Protein AF-0000000078944778 (afdb_homodimer)

Radius of gyration: 21.36 Å; Cα contacts (8 Å, |Δi|>4): 613; chains: 2; bounding box: 47×68×41 Å

Foldseek 3Di:
DPPPPPLPPDQDACVQKDKAFDDPVQLVVAQVQQVVPDVDGDDSVVVVVQCVPPRQLWIFIDHPRHTFWIWGWDADPVQEIETEDIGGHPSNPPNCRRVVSVLSNLVSSVVVPHQKYKYKDFPPPVVVVVSCVVQPKDFDDKAFQPDVVGTIITMIMDGNVPGDRD/DPPPPPLPPDQDACVQKDKAFDDPVQLVVAQVQQVVPDVDGDDSVVVVVQCVPPRQLWIFIDHPNHTFWIWGWDADPVQEIETEDIGGHPSNPPNCRRVVSVLSNLVSSVVVPHQKYKYKDFPPPVVVVVSCVVQPKDFDDKAFQPDVVGTIITMIMDGNVPGPRD

Solvent-accessible surface area (backbone atoms only — not comparable to full-atom values): 18563 Å² total; per-residue (Å²): 132,80,78,67,78,65,75,72,88,64,83,58,61,58,87,63,45,45,76,42,63,56,52,81,87,47,48,65,53,49,49,54,40,43,54,75,72,31,95,80,52,82,57,49,43,59,55,54,51,42,47,72,75,25,41,84,32,22,33,28,34,30,43,93,91,34,71,47,29,39,32,38,31,45,69,43,86,86,29,39,15,35,52,76,47,71,51,55,29,77,93,56,58,93,36,56,58,65,58,52,46,50,46,53,41,52,52,47,35,41,74,71,57,24,56,28,38,35,36,73,43,54,69,82,43,56,70,59,51,51,53,42,41,74,70,56,32,39,81,73,47,76,40,79,50,27,38,82,90,52,46,40,20,32,35,31,39,27,54,42,88,74,57,84,67,128,133,80,79,65,79,63,72,73,89,64,83,58,61,58,88,63,45,46,77,43,63,57,53,81,85,46,47,66,52,50,48,52,39,40,55,73,73,32,95,81,53,80,58,49,43,60,55,55,50,41,47,72,73,24,39,84,32,21,34,27,33,29,45,94,91,35,71,46,29,38,32,38,31,47,72,43,86,87,29,40,17,34,52,77,47,71,51,53,30,78,93,55,57,94,37,55,56,63,57,52,47,49,43,54,40,51,52,46,34,42,76,70,56,23,57,29,38,34,36,73,43,54,69,81,42,54,70,58,52,51,52,41,42,74,70,56,32,39,82,73,45,75,40,79,50,27,39,81,88,52,47,38,21,32,33,32,38,26,55,41,88,74,58,83,69,124

InterPro domains:
  IPR000182 GNAT domain [PF00583] (29-137)
  IPR000182 GNAT domain [PS51186] (17-161)
  IPR006464 N-acetyltransferase RimI/Ard1 [TIGR01575] (26-156)
  IPR016181 Acyl-CoA N-acyltransferase [SSF55729] (17-158)
  IPR045047 N-acetyltransferase Ard1-like [PTHR23091] (17-156)

pLDDT: mean 93.66, std 13.83, range [28.2, 98.94]

Nearest PDB structures (foldseek):
  4pv6-assembly8_N  TM=9.618E-01  e=5.840E-16  Thermoplasma volcanium GSS1
  7mx2-assembly1_A  TM=9.506E-01  e=1.327E-15  Homo sapiens
  7rb3-assembly1_A  TM=9.565E-01  e=9.397E-15  Homo sapiens
  8iym-assembly3_C  TM=8.099E-01  e=1.014E-08  Helicobacter pylori 26695
  8iym-assembly1_A  TM=8.016E-01  e=8.939E-09  Helicobacter pylori 26695

Organism: Thermococcus gammatolerans (strain DSM 15229 / JCM 11827 / EJ3) (NCBI:txid593117)

Sequence (332 aa):
MSVSVKQLSGKIPLALVTIRPARLFDISEIMRIERESFREAYPRGLFLVFLENNPETFLVAEYNGKVIGYVMAYLRPDLEGHIMSIAVDERYRGNGIGSALLTEAINRLIARGARYIGLEVRVSNEKAIKLYERFGFRKVKRIIGYYSDGEDAYYMLLPAEEWRGSMSVSVKQLSGKIPLALVTIRPARLFDISEIMRIERESFREAYPRGLFLVFLENNPETFLVAEYNGKVIGYVMAYLRPDLEGHIMSIAVDERYRGNGIGSALLTEAINRLIARGARYIGLEVRVSNEKAIKLYERFGFRKVKRIIGYYSDGEDAYYMLLPAEEWRGS

Secondary structure (DSSP, 8-state):
---------SPPPGGGPEEEE--GGGHHHHHHHHHHH-SSPPPHHHHHHHHHH-TTSEEEEEETTEEEEEEEEEE-TTSEEEEEEEEE-GGGTTSSHHHHHHHHHHHHHHHTT-SEEEEEEETT-HHHHHHHHHTT-EEEEEETT-STTS--EEEEEEEGGG----/---------SPPPGGGPEEEE--GGGHHHHHHHHHHH-SSPPPHHHHHHHHHH-TTSEEEEEETTEEEEEEEEEE-TTSEEEEEEEEE-GGGTTSSHHHHHHHHHHHHHHHTT-SEEEEEEETT-HHHHHHHHHTT-EEEEEETT-STTS--EEEEEEEGGG----

Structure (mmCIF, N/CA/C/O backbone):
data_AF-0000000078944778-model_v1
#
loop_
_entity.id
_entity.type
_entity.pdbx_description
1 polymer 'Ribosomal-protein-alanine acetyltransferase (RimI)'
#
loop_
_atom_site.group_PDB
_atom_site.id
_atom_site.type_symbol
_atom_site.label_atom_id
_atom_site.label_alt_id
_atom_site.label_comp_id
_atom_site.label_asym_id
_atom_site.label_entity_id
_atom_site.label_seq_id
_atom_site.pdbx_PDB_ins_code
_atom_site.Cartn_x
_atom_site.Cartn_y
_atom_site.Cartn_z
_atom_site.occupancy
_atom_site.B_iso_or_equiv
_atom_site.auth_seq_id
_atom_site.auth_comp_id
_atom_site.auth_asym_id
_atom_site.auth_atom_id
_atom_site.pdbx_PDB_model_num
ATOM 1 N N . MET A 1 1 ? 28.625 29.938 -8.781 1 28.22 1 MET A N 1
ATOM 2 C CA . MET A 1 1 ? 27.641 30.719 -8.039 1 28.22 1 MET A CA 1
ATOM 3 C C . MET A 1 1 ? 26.703 29.812 -7.258 1 28.22 1 MET A C 1
ATOM 5 O O . MET A 1 1 ? 26.031 28.953 -7.84 1 28.22 1 MET A O 1
ATOM 9 N N . SER A 1 2 ? 27.109 29.422 -6.035 1 31.23 2 SER A N 1
ATOM 10 C CA . SER A 1 2 ? 26.438 28.531 -5.086 1 31.23 2 SER A CA 1
ATOM 11 C C . SER A 1 2 ? 25.047 29.062 -4.734 1 31.23 2 SER A C 1
ATOM 13 O O . SER A 1 2 ? 24.906 30.188 -4.27 1 31.23 2 SER A O 1
ATOM 15 N N . VAL A 1 3 ? 24.094 28.828 -5.609 1 33.78 3 VAL A N 1
ATOM 16 C CA . VAL A 1 3 ? 22.75 29.312 -5.266 1 33.78 3 VAL A CA 1
ATOM 17 C C . VAL A 1 3 ? 22.438 28.969 -3.812 1 33.78 3 VAL A C 1
ATOM 19 O O . VAL A 1 3 ? 22.391 27.797 -3.439 1 33.78 3 VAL A O 1
ATOM 22 N N . SER A 1 4 ? 22.922 29.75 -2.908 1 37.12 4 SER A N 1
ATOM 23 C CA . SER A 1 4 ? 22.516 29.703 -1.509 1 37.12 4 SER A CA 1
ATOM 24 C C . SER A 1 4 ? 21 29.656 -1.378 1 37.12 4 SER A C 1
ATOM 26 O O . SER A 1 4 ? 20.297 30.594 -1.786 1 37.12 4 SER A O 1
ATOM 28 N N . VAL A 1 5 ? 20.328 28.547 -1.645 1 36.38 5 VAL A N 1
ATOM 29 C CA . VAL A 1 5 ? 18.938 28.562 -1.199 1 36.38 5 VAL A CA 1
ATOM 30 C C . VAL A 1 5 ? 18.844 29.219 0.176 1 36.38 5 VAL A C 1
ATOM 32 O O . VAL A 1 5 ? 19.266 28.641 1.178 1 36.38 5 VAL A O 1
ATOM 35 N N . LYS A 1 6 ? 19.141 30.453 0.25 1 38.28 6 LYS A N 1
ATOM 36 C CA . LYS A 1 6 ? 18.875 31.281 1.423 1 38.28 6 LYS A CA 1
ATOM 37 C C . LYS A 1 6 ? 17.672 30.766 2.197 1 38.28 6 LYS A C 1
ATOM 39 O O . LYS A 1 6 ? 16.609 30.516 1.616 1 38.28 6 LYS A O 1
ATOM 44 N N . GLN A 1 7 ? 17.734 29.922 3.191 1 44.34 7 GLN A N 1
ATOM 45 C CA . GLN A 1 7 ? 16.734 29.656 4.223 1 44.34 7 GLN A CA 1
ATOM 46 C C . GLN A 1 7 ? 15.75 30.828 4.336 1 44.34 7 GLN A C 1
ATOM 48 O O . GLN A 1 7 ? 16.156 31.969 4.598 1 44.34 7 GLN A O 1
ATOM 53 N N . LEU A 1 8 ? 14.789 31.016 3.561 1 48.22 8 LEU A N 1
ATOM 54 C CA . LEU A 1 8 ? 13.805 32.094 3.711 1 48.22 8 LEU A CA 1
ATOM 55 C C . LEU A 1 8 ? 13.484 32.312 5.184 1 48.22 8 LEU A C 1
ATOM 57 O O . LEU A 1 8 ? 13.07 31.406 5.891 1 48.22 8 LEU A O 1
ATOM 61 N N . SER A 1 9 ? 14.148 33.125 5.895 1 57.03 9 SER A N 1
ATOM 62 C CA . SER A 1 9 ? 14.055 33.562 7.285 1 57.03 9 SER A CA 1
ATOM 63 C C . SER A 1 9 ? 12.609 33.719 7.715 1 57.03 9 SER A C 1
ATOM 65 O O . SER A 1 9 ? 12.266 33.531 8.883 1 57.03 9 SER A O 1
ATOM 67 N N . GLY A 1 10 ? 11.539 33.969 6.84 1 69.81 10 GLY A N 1
ATOM 68 C CA . GLY A 1 10 ? 10.188 34.312 7.273 1 69.81 10 GLY A CA 1
ATOM 69 C C . GLY A 1 10 ? 9.172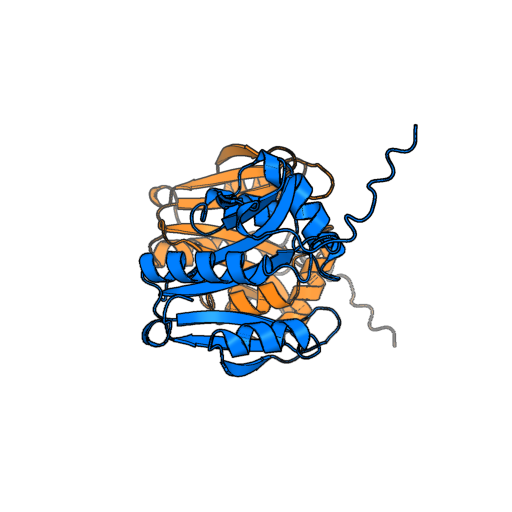 33.25 6.922 1 69.81 10 GLY A C 1
ATOM 70 O O . GLY A 1 10 ? 9.461 32.312 6.156 1 69.81 10 GLY A O 1
ATOM 71 N N . LYS A 1 11 ? 8.047 33.156 7.75 1 86.25 11 LYS A N 1
ATOM 72 C CA . LYS A 1 11 ? 6.906 32.281 7.52 1 86.25 11 LYS A CA 1
ATOM 73 C C . LYS A 1 11 ? 6.359 32.438 6.105 1 86.25 11 LYS A C 1
ATOM 75 O O . LYS A 1 11 ? 6.285 33.562 5.59 1 86.25 11 LYS A O 1
ATOM 80 N N . ILE A 1 12 ? 6.23 31.406 5.379 1 90.56 12 ILE A N 1
ATOM 81 C CA . ILE A 1 12 ? 5.586 31.406 4.07 1 90.56 12 ILE A CA 1
ATOM 82 C C . ILE A 1 12 ? 4.074 31.516 4.242 1 90.56 12 ILE A C 1
ATOM 84 O O . ILE A 1 12 ? 3.451 30.688 4.902 1 90.56 12 ILE A O 1
ATOM 88 N N . PRO A 1 13 ? 3.561 32.656 3.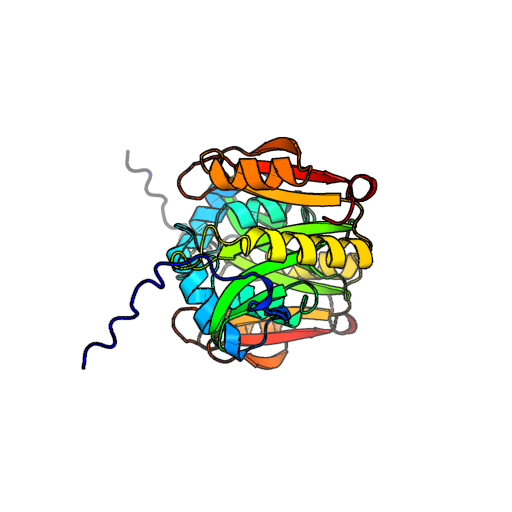682 1 92.69 13 PRO A N 1
ATOM 89 C CA . PRO A 1 13 ? 2.1 32.719 3.748 1 92.69 13 PRO A CA 1
ATOM 90 C C . PRO A 1 13 ? 1.419 31.562 3.021 1 92.69 13 PRO A C 1
ATOM 92 O O . PRO A 1 13 ? 1.789 31.234 1.892 1 92.69 13 PRO A O 1
ATOM 95 N N . LEU A 1 14 ? 0.45 30.938 3.65 1 95.88 14 LEU A N 1
ATOM 96 C CA . LEU A 1 14 ? -0.269 29.797 3.084 1 95.88 14 LEU A CA 1
ATOM 97 C C . LEU A 1 14 ? -0.955 30.188 1.778 1 95.88 14 LEU A C 1
ATOM 99 O O . LEU A 1 14 ? -1.164 29.344 0.907 1 95.88 14 LEU A O 1
ATOM 103 N N . ALA A 1 15 ? -1.286 31.422 1.645 1 95.31 15 ALA A N 1
ATOM 104 C CA . ALA A 1 15 ? -1.945 31.938 0.443 1 95.31 15 ALA A CA 1
ATOM 105 C C . ALA A 1 15 ? -1.064 31.734 -0.788 1 95.31 15 ALA A C 1
ATOM 107 O O . ALA A 1 15 ? -1.558 31.75 -1.919 1 95.31 15 ALA A O 1
ATOM 108 N N . LEU A 1 16 ? 0.198 31.578 -0.571 1 96.81 16 LEU A N 1
ATOM 109 C CA . LEU A 1 16 ? 1.129 31.422 -1.683 1 96.81 16 LEU A CA 1
ATOM 110 C C . LEU A 1 16 ? 1.358 29.938 -1.995 1 96.81 16 LEU A C 1
ATOM 112 O O . LEU A 1 16 ? 2.098 29.609 -2.924 1 96.81 16 LEU A O 1
ATOM 116 N N . VAL A 1 17 ? 0.785 29.109 -1.229 1 98.44 17 VAL A N 1
ATOM 117 C CA . VAL A 1 17 ? 0.92 27.672 -1.416 1 98.44 17 VAL A CA 1
ATOM 118 C C . VAL A 1 17 ? -0.333 27.125 -2.092 1 98.44 17 VAL A C 1
ATOM 120 O O . VAL A 1 17 ? -1.454 27.422 -1.671 1 98.44 17 VAL A O 1
ATOM 123 N N . THR A 1 18 ? -0.149 26.359 -3.182 1 98.62 18 THR A N 1
ATOM 124 C CA . THR A 1 18 ? -1.264 25.734 -3.889 1 98.62 18 THR A CA 1
ATOM 125 C C . THR A 1 18 ? -1.366 24.25 -3.545 1 98.62 18 THR A C 1
ATOM 127 O O . THR A 1 18 ? -0.383 23.516 -3.65 1 98.62 18 THR A O 1
ATOM 130 N N . ILE A 1 19 ? -2.523 23.828 -3.057 1 98.81 19 ILE A N 1
ATOM 131 C CA . ILE A 1 19 ? -2.811 22.422 -2.865 1 98.81 19 ILE A CA 1
ATOM 132 C C . ILE A 1 19 ? -3.541 21.875 -4.086 1 98.81 19 ILE A C 1
ATOM 134 O O . ILE A 1 19 ? -4.59 22.391 -4.477 1 98.81 19 ILE A O 1
ATOM 138 N N . ARG A 1 20 ? -2.994 20.859 -4.727 1 98.81 20 ARG A N 1
ATOM 139 C CA . ARG A 1 20 ? -3.562 20.297 -5.949 1 98.81 20 ARG A CA 1
ATOM 140 C C . ARG A 1 20 ? -3.303 18.797 -6.043 1 98.81 20 ARG A C 1
ATOM 142 O O . ARG A 1 20 ? -2.443 18.266 -5.34 1 98.81 20 ARG A O 1
ATOM 149 N N . PRO A 1 21 ? -4.055 18.125 -6.863 1 98.81 21 PRO A N 1
ATOM 150 C CA . PRO A 1 21 ? -3.715 16.719 -7.121 1 98.81 21 PRO A CA 1
ATOM 151 C C . PRO A 1 21 ? -2.289 16.547 -7.637 1 98.81 21 PRO A C 1
ATOM 153 O O . PRO A 1 21 ? -1.788 17.391 -8.383 1 98.81 21 PRO A O 1
ATOM 156 N N . ALA A 1 22 ? -1.646 15.516 -7.203 1 98.88 22 ALA A N 1
ATOM 157 C CA . ALA A 1 22 ? -0.305 15.188 -7.68 1 98.88 22 ALA A CA 1
ATOM 158 C C . ALA A 1 22 ? -0.327 14.797 -9.156 1 98.88 22 ALA A C 1
ATOM 160 O O . ALA A 1 22 ? -1.345 14.32 -9.664 1 98.88 22 ALA A O 1
ATOM 161 N N . ARG A 1 23 ? 0.761 15.031 -9.789 1 98.44 23 ARG A N 1
ATOM 162 C CA . ARG A 1 23 ? 1.01 14.602 -11.164 1 98.44 23 ARG A CA 1
ATOM 163 C C . ARG A 1 23 ? 2.25 13.719 -11.242 1 98.44 23 ARG A C 1
ATOM 165 O O . ARG A 1 23 ? 3.062 13.695 -10.32 1 98.44 23 ARG A O 1
ATOM 172 N N . LEU A 1 24 ? 2.348 13.07 -12.383 1 97.69 24 LEU A N 1
ATOM 173 C CA . LEU A 1 24 ? 3.459 12.148 -12.57 1 97.69 24 LEU A CA 1
ATOM 174 C C . LEU A 1 24 ? 4.797 12.852 -12.367 1 97.69 24 LEU A C 1
ATOM 176 O O . LEU A 1 24 ? 5.699 12.305 -11.727 1 97.69 24 LEU A O 1
ATOM 180 N N . PHE A 1 25 ? 4.91 14.039 -12.805 1 97.5 25 PHE A N 1
ATOM 181 C CA . PHE A 1 25 ? 6.18 14.758 -12.773 1 97.5 25 PHE A CA 1
ATOM 182 C C . PHE A 1 25 ? 6.523 15.188 -11.352 1 97.5 25 PHE A C 1
ATOM 184 O O . PHE A 1 25 ? 7.656 15.586 -11.078 1 97.5 25 PHE A O 1
ATOM 191 N N . ASP A 1 26 ? 5.602 15.039 -10.406 1 98.75 26 ASP A N 1
ATOM 192 C CA . ASP A 1 26 ? 5.828 15.438 -9.023 1 98.75 26 ASP A CA 1
ATOM 193 C C . ASP A 1 26 ? 6.516 14.32 -8.234 1 98.75 26 ASP A C 1
ATOM 195 O O . ASP A 1 26 ? 7.023 14.547 -7.137 1 98.75 26 ASP A O 1
ATOM 199 N N . ILE A 1 27 ? 6.574 13.133 -8.805 1 98.56 27 ILE A N 1
ATOM 200 C CA . ILE A 1 27 ? 6.898 11.938 -8.039 1 98.56 27 ILE A CA 1
ATOM 201 C C . ILE A 1 27 ? 8.336 12.023 -7.531 1 98.56 27 ILE A C 1
ATOM 203 O O . ILE A 1 27 ? 8.625 11.641 -6.395 1 98.56 27 ILE A O 1
ATOM 207 N N . SER A 1 28 ? 9.211 12.516 -8.305 1 97.56 28 SER A N 1
ATOM 208 C CA . SER A 1 28 ? 10.602 12.609 -7.875 1 97.56 28 SER A CA 1
ATOM 209 C C . SER A 1 28 ? 10.734 13.461 -6.617 1 97.56 28 SER A C 1
ATOM 211 O O . SER A 1 28 ? 11.438 13.078 -5.676 1 97.56 28 SER A O 1
ATOM 213 N N . GLU A 1 29 ? 10.07 14.609 -6.598 1 98.62 29 GLU A N 1
ATOM 214 C CA . GLU A 1 29 ? 10.125 15.477 -5.43 1 98.62 29 GLU A CA 1
ATOM 215 C C . GLU A 1 29 ? 9.406 14.852 -4.238 1 98.62 29 GLU A C 1
ATOM 217 O O . GLU A 1 29 ? 9.852 14.984 -3.096 1 98.62 29 GLU A O 1
ATOM 222 N N . ILE A 1 30 ? 8.359 14.164 -4.508 1 98.88 30 ILE A N 1
ATOM 223 C CA . ILE A 1 30 ? 7.633 13.469 -3.451 1 98.88 30 ILE A CA 1
ATOM 224 C C . ILE A 1 30 ? 8.539 12.414 -2.814 1 98.88 30 ILE A C 1
ATOM 226 O O . ILE A 1 30 ? 8.609 12.312 -1.588 1 98.88 30 ILE A O 1
ATOM 230 N N . MET A 1 31 ? 9.266 11.711 -3.662 1 98.38 31 MET A N 1
ATOM 231 C CA . MET A 1 31 ? 10.156 10.68 -3.158 1 98.38 31 MET A CA 1
ATOM 232 C C . MET A 1 31 ? 11.266 11.289 -2.305 1 98.38 31 MET A C 1
ATOM 234 O O . MET A 1 31 ? 11.664 10.711 -1.291 1 98.38 31 MET A O 1
ATOM 238 N N . ARG A 1 32 ? 11.781 12.406 -2.775 1 98.38 32 ARG A N 1
ATOM 239 C CA . ARG A 1 32 ? 12.805 13.094 -1.986 1 98.38 32 ARG A CA 1
ATOM 240 C C . ARG A 1 32 ? 12.273 13.461 -0.604 1 98.38 32 ARG A C 1
ATOM 242 O O . ARG A 1 32 ? 12.922 13.188 0.408 1 98.38 32 ARG A O 1
ATOM 249 N N . ILE A 1 33 ? 11.102 14 -0.531 1 98.75 33 ILE A N 1
ATOM 250 C CA . ILE A 1 33 ? 10.492 14.406 0.731 1 98.75 33 ILE A CA 1
ATOM 251 C C . ILE A 1 33 ? 10.227 13.18 1.596 1 98.75 33 ILE A C 1
ATOM 253 O O . ILE A 1 33 ? 10.5 13.188 2.799 1 98.75 33 ILE A O 1
ATOM 257 N N . GLU A 1 34 ? 9.664 12.141 0.989 1 98.38 34 GLU A N 1
ATOM 258 C CA . GLU A 1 34 ? 9.383 10.883 1.673 1 98.38 34 GLU A CA 1
ATOM 259 C C . GLU A 1 34 ? 10.641 10.32 2.34 1 98.38 34 GLU A C 1
ATOM 261 O O . GLU A 1 34 ? 10.633 10.023 3.535 1 98.38 34 GLU A O 1
ATOM 266 N N . ARG A 1 35 ? 11.727 10.273 1.647 1 97.06 35 ARG A N 1
ATOM 267 C CA . ARG A 1 35 ? 12.969 9.68 2.137 1 97.06 35 ARG A CA 1
ATOM 268 C C . ARG A 1 35 ? 13.602 10.547 3.217 1 97.06 35 ARG A C 1
ATOM 270 O O . ARG A 1 35 ? 14.219 10.031 4.148 1 97.06 35 ARG A O 1
ATOM 277 N N . GLU A 1 36 ? 13.391 11.82 3.121 1 97.19 36 GLU A N 1
ATOM 278 C CA . GLU A 1 36 ? 13.93 12.734 4.117 1 97.19 36 GLU A CA 1
ATOM 279 C C . GLU A 1 36 ? 13.109 12.703 5.402 1 97.19 36 GLU A C 1
ATOM 281 O O . GLU A 1 36 ? 13.633 12.969 6.488 1 97.19 36 GLU A O 1
ATOM 286 N N . SER A 1 37 ? 11.875 12.367 5.254 1 96.94 37 SER A N 1
ATOM 287 C CA . SER A 1 37 ? 10.938 12.523 6.367 1 96.94 37 SER A CA 1
ATOM 288 C C . SER A 1 37 ? 10.797 11.227 7.152 1 96.94 37 SER A C 1
ATOM 290 O O . SER A 1 37 ? 10.422 11.242 8.328 1 96.94 37 SER A O 1
ATOM 292 N N . PHE A 1 38 ? 11.094 10.062 6.488 1 95.75 38 PHE A N 1
ATOM 293 C CA . PHE A 1 38 ? 10.781 8.789 7.125 1 95.75 38 PHE A CA 1
ATOM 294 C C . PHE A 1 38 ? 11.945 7.816 7.004 1 95.75 38 PHE A C 1
ATOM 296 O O . PHE A 1 38 ? 12.5 7.637 5.914 1 95.75 38 PHE A O 1
ATOM 303 N N . ARG A 1 39 ? 12.227 7.164 8.148 1 90.62 39 ARG A N 1
ATOM 304 C CA . ARG A 1 39 ? 13.266 6.133 8.148 1 90.62 39 ARG A CA 1
ATOM 305 C C . ARG A 1 39 ? 12.852 4.945 7.281 1 90.62 39 ARG A C 1
ATOM 307 O O . ARG A 1 39 ? 13.68 4.371 6.574 1 90.62 39 ARG A O 1
ATOM 314 N N . GLU A 1 40 ? 11.609 4.637 7.406 1 92.38 40 GLU A N 1
ATOM 315 C CA . GLU A 1 40 ? 11.016 3.592 6.578 1 92.38 40 GLU A CA 1
ATOM 316 C C . GLU A 1 40 ? 10.086 4.184 5.52 1 92.38 40 GLU A C 1
ATOM 318 O O . GLU A 1 40 ? 8.891 4.371 5.77 1 92.38 40 GLU A O 1
ATOM 323 N N . ALA A 1 41 ? 10.68 4.379 4.355 1 94.38 41 ALA A N 1
ATOM 324 C CA . ALA A 1 41 ? 9.945 5.023 3.271 1 94.38 41 ALA A CA 1
ATOM 325 C C . ALA A 1 41 ? 9.211 3.994 2.416 1 94.38 41 ALA A C 1
ATOM 327 O O . ALA A 1 41 ? 9.703 2.875 2.23 1 94.38 41 ALA A O 1
ATOM 328 N N . TYR A 1 42 ? 8.109 4.395 1.947 1 96.88 42 TYR A N 1
ATOM 329 C CA . TYR A 1 42 ? 7.422 3.574 0.954 1 96.88 42 TYR A CA 1
ATOM 330 C C . TYR A 1 42 ? 8.133 3.646 -0.394 1 96.88 42 TYR A C 1
ATOM 332 O O . TYR A 1 42 ? 8.711 4.68 -0.745 1 96.88 42 TYR A O 1
ATOM 340 N N . PRO A 1 43 ? 8.086 2.562 -1.131 1 96.62 43 PRO A N 1
ATOM 341 C CA . PRO A 1 43 ? 8.797 2.562 -2.416 1 96.62 43 PRO A CA 1
ATOM 342 C C . PRO A 1 43 ? 8.07 3.371 -3.486 1 96.62 43 PRO A C 1
ATOM 344 O O . PRO A 1 43 ? 6.852 3.559 -3.406 1 96.62 43 PRO A O 1
ATOM 347 N N . ARG A 1 44 ? 8.797 3.746 -4.512 1 97.31 44 ARG A N 1
ATOM 348 C CA . ARG A 1 44 ? 8.32 4.574 -5.613 1 97.31 44 ARG A CA 1
ATOM 349 C C . ARG A 1 44 ? 7.109 3.939 -6.289 1 97.31 44 ARG A C 1
ATOM 351 O O . ARG A 1 44 ? 6.156 4.637 -6.645 1 97.31 44 ARG A O 1
ATOM 358 N N . GLY A 1 45 ? 7.121 2.648 -6.48 1 97.38 45 GLY A N 1
ATOM 359 C CA . GLY A 1 45 ? 6.031 1.957 -7.145 1 97.38 45 GLY A CA 1
ATOM 360 C C . GLY A 1 45 ? 4.695 2.143 -6.449 1 97.38 45 GLY A C 1
ATOM 361 O O . GLY A 1 45 ? 3.658 2.258 -7.105 1 97.38 45 GLY A O 1
ATOM 362 N N . LEU A 1 46 ? 4.695 2.125 -5.172 1 97.19 46 LEU A N 1
ATOM 363 C CA . LEU A 1 46 ? 3.459 2.328 -4.422 1 97.19 46 LEU A CA 1
ATOM 364 C C . LEU A 1 46 ? 2.873 3.707 -4.707 1 97.19 46 LEU A C 1
ATOM 366 O O . LEU A 1 46 ? 1.661 3.844 -4.895 1 97.19 46 LEU A O 1
ATOM 370 N N . PHE A 1 47 ? 3.686 4.73 -4.77 1 98.25 47 PHE A N 1
ATOM 371 C CA . PHE A 1 47 ? 3.223 6.078 -5.07 1 98.25 47 PHE A CA 1
ATOM 372 C C . PHE A 1 47 ? 2.623 6.145 -6.469 1 98.25 47 PHE A C 1
ATOM 374 O O . PHE A 1 47 ? 1.604 6.805 -6.684 1 98.25 47 PHE A O 1
ATOM 381 N N . LEU A 1 48 ? 3.24 5.492 -7.379 1 97.75 48 LEU A N 1
ATOM 382 C CA . LEU A 1 48 ? 2.736 5.496 -8.75 1 97.75 48 LEU A CA 1
ATOM 383 C C . LEU A 1 48 ? 1.378 4.809 -8.828 1 97.75 48 LEU A C 1
ATOM 385 O O . LEU A 1 48 ? 0.477 5.281 -9.523 1 97.75 48 LEU A O 1
ATOM 389 N N . VAL A 1 49 ? 1.222 3.758 -8.102 1 96 49 VAL A N 1
ATOM 390 C CA . VAL A 1 49 ? -0.044 3.031 -8.086 1 96 49 VAL A CA 1
ATOM 391 C C . VAL A 1 49 ? -1.132 3.906 -7.465 1 96 49 VAL A C 1
ATOM 393 O O . VAL A 1 49 ? -2.252 3.969 -7.98 1 96 49 VAL A O 1
ATOM 396 N N . PHE A 1 50 ? -0.81 4.57 -6.418 1 97.06 50 PHE A N 1
ATOM 397 C CA . PHE A 1 50 ? -1.779 5.434 -5.754 1 97.06 50 PHE A CA 1
ATOM 398 C C . PHE A 1 50 ? -2.117 6.637 -6.629 1 97.06 50 PHE A C 1
ATOM 400 O O . PHE A 1 50 ? -3.256 7.109 -6.629 1 97.06 50 PHE A O 1
ATOM 407 N N . LEU A 1 51 ? -1.141 7.141 -7.301 1 97.81 51 LEU A N 1
ATOM 408 C CA . LEU A 1 51 ? -1.396 8.234 -8.227 1 97.81 51 LEU A CA 1
ATOM 409 C C . LEU A 1 51 ? -2.432 7.836 -9.273 1 97.81 51 LEU A C 1
ATOM 411 O O . LEU A 1 51 ? -3.346 8.609 -9.57 1 97.81 51 LEU A O 1
ATOM 415 N N . GLU A 1 52 ? -2.275 6.703 -9.758 1 94.94 52 GLU A N 1
ATOM 416 C CA . GLU A 1 52 ? -3.158 6.219 -10.82 1 94.94 52 GLU A CA 1
ATOM 417 C C . GLU A 1 52 ? -4.551 5.91 -10.273 1 94.94 52 GLU A C 1
ATOM 419 O O . GLU A 1 52 ? -5.555 6.215 -10.922 1 94.94 52 GLU A O 1
ATOM 424 N N . ASN A 1 53 ? -4.641 5.418 -9.062 1 94.5 53 ASN A N 1
ATOM 425 C CA . ASN A 1 53 ? -5.898 4.836 -8.602 1 94.5 53 ASN A CA 1
ATOM 426 C C . ASN A 1 53 ? -6.637 5.777 -7.656 1 94.5 53 ASN A C 1
ATOM 428 O O . ASN A 1 53 ? -7.828 5.598 -7.402 1 94.5 53 ASN A O 1
ATOM 432 N N . ASN A 1 54 ? -5.883 6.707 -7.125 1 96.25 54 ASN A N 1
ATOM 433 C CA . ASN A 1 54 ? -6.473 7.645 -6.172 1 96.25 54 ASN A CA 1
ATOM 434 C C . ASN A 1 54 ? -6.055 9.078 -6.465 1 96.25 54 ASN A C 1
ATOM 436 O O . ASN A 1 54 ? -5.598 9.797 -5.57 1 96.25 54 ASN A O 1
ATOM 440 N N . PRO A 1 55 ? -6.258 9.539 -7.664 1 96.75 55 PRO A N 1
ATOM 441 C CA . PRO A 1 55 ? -5.75 10.859 -8.031 1 96.75 55 PRO A CA 1
ATOM 442 C C . PRO A 1 55 ? -6.418 11.984 -7.25 1 96.75 55 PRO A C 1
ATOM 444 O O . PRO A 1 55 ? -5.816 13.047 -7.051 1 96.75 55 PRO A O 1
ATOM 447 N N . GLU A 1 56 ? -7.574 11.766 -6.723 1 97.06 56 GLU A N 1
ATOM 448 C CA . GLU A 1 56 ? -8.328 12.828 -6.062 1 97.06 56 GLU A CA 1
ATOM 449 C C . GLU A 1 56 ? -7.855 13.031 -4.625 1 97.06 56 GLU A C 1
ATOM 451 O O . GLU A 1 56 ? -8.141 14.062 -4.012 1 97.06 56 GLU A O 1
ATOM 456 N N . THR A 1 57 ? -7.211 12.016 -4.133 1 98.5 57 THR A N 1
ATOM 457 C CA . THR A 1 57 ? -6.832 12.102 -2.729 1 98.5 57 THR A CA 1
ATOM 458 C C . THR A 1 57 ? -5.32 11.961 -2.564 1 98.5 57 THR A C 1
ATOM 460 O O . THR A 1 57 ? -4.836 11.672 -1.466 1 98.5 57 THR A O 1
ATOM 463 N N . PHE A 1 58 ? -4.648 12 -3.645 1 98.88 58 PHE A N 1
ATOM 464 C CA . PHE A 1 58 ? -3.201 12.18 -3.678 1 98.88 58 PHE A CA 1
ATOM 465 C C . PHE A 1 58 ? -2.84 13.609 -4.066 1 98.88 58 PHE A C 1
ATOM 467 O O . PHE A 1 58 ? -2.889 13.969 -5.246 1 98.88 58 PHE A O 1
ATOM 474 N N . LEU A 1 59 ? -2.414 14.352 -2.979 1 98.94 59 LEU A N 1
ATOM 475 C CA . LEU A 1 59 ? -2.283 15.797 -3.152 1 98.94 59 LEU A CA 1
ATOM 476 C C . LEU A 1 59 ? -0.854 16.25 -2.873 1 98.94 59 LEU A C 1
ATOM 478 O O . LEU A 1 59 ? -0.126 15.594 -2.121 1 98.94 59 LEU A O 1
ATOM 482 N N . VAL A 1 60 ? -0.509 17.422 -3.51 1 98.94 60 VAL A N 1
ATOM 483 C CA . VAL A 1 60 ? 0.77 18.062 -3.213 1 98.94 60 VAL A CA 1
ATOM 484 C C . VAL A 1 60 ? 0.543 19.516 -2.842 1 98.94 60 VAL A C 1
ATOM 486 O O . VAL A 1 60 ? -0.481 20.109 -3.199 1 98.94 60 VAL A O 1
ATOM 489 N N . ALA A 1 61 ? 1.42 19.984 -2.006 1 98.94 61 ALA A N 1
ATOM 490 C CA . ALA A 1 61 ? 1.588 21.422 -1.793 1 98.94 61 ALA A CA 1
ATOM 491 C C . ALA A 1 61 ? 2.693 21.984 -2.684 1 98.94 61 ALA A C 1
ATOM 493 O O . ALA A 1 61 ? 3.818 21.484 -2.678 1 98.94 61 ALA A O 1
ATOM 494 N N . GLU A 1 62 ? 2.35 22.984 -3.441 1 98.81 62 GLU A N 1
ATOM 495 C CA . GLU A 1 62 ? 3.289 23.594 -4.375 1 98.81 62 GLU A CA 1
ATOM 496 C C . GLU A 1 62 ? 3.543 25.062 -4.023 1 98.81 62 GLU A C 1
ATOM 498 O O . GLU A 1 62 ? 2.602 25.812 -3.779 1 98.81 62 GLU A O 1
ATOM 503 N N . TYR A 1 63 ? 4.754 25.422 -3.932 1 98.31 63 TYR A N 1
ATOM 504 C CA . TYR A 1 63 ? 5.203 26.797 -3.697 1 98.31 63 TYR A CA 1
ATOM 505 C C . TYR A 1 63 ? 6.27 27.203 -4.707 1 98.31 63 TYR A C 1
ATOM 507 O O . TYR A 1 63 ? 7.32 26.562 -4.801 1 98.31 63 TYR A O 1
ATOM 515 N N . ASN A 1 64 ? 6 28.25 -5.488 1 96.69 64 ASN A N 1
ATOM 516 C CA . ASN A 1 64 ? 6.926 28.766 -6.496 1 96.69 64 ASN A CA 1
ATOM 517 C C . ASN A 1 64 ? 7.348 27.656 -7.469 1 96.69 64 ASN A C 1
ATOM 519 O O . ASN A 1 64 ? 8.539 27.5 -7.746 1 96.69 64 ASN A O 1
ATOM 523 N N . GLY A 1 65 ? 6.418 26.812 -7.82 1 96.69 65 GLY A N 1
ATOM 524 C CA . GLY A 1 65 ? 6.625 25.797 -8.836 1 96.69 65 GLY A CA 1
ATOM 525 C C . GLY A 1 65 ? 7.285 24.547 -8.297 1 96.69 65 GLY A C 1
ATOM 526 O O . GLY A 1 65 ? 7.551 23.594 -9.047 1 96.69 65 GLY A O 1
ATOM 527 N N . LYS A 1 66 ? 7.473 24.562 -7.039 1 97.88 66 LYS A N 1
ATOM 528 C CA . LYS A 1 66 ? 8.141 23.422 -6.418 1 97.88 66 LYS A CA 1
ATOM 529 C C . LYS A 1 66 ? 7.207 22.672 -5.465 1 97.88 66 LYS A C 1
ATOM 531 O O . LYS A 1 66 ? 6.488 23.297 -4.684 1 97.88 66 LYS A O 1
ATOM 536 N N . VAL A 1 67 ? 7.223 21.375 -5.547 1 98.88 67 VAL A N 1
ATOM 537 C CA . VAL A 1 67 ? 6.48 20.562 -4.582 1 98.88 67 VAL A CA 1
ATOM 538 C C . VAL A 1 67 ? 7.203 20.578 -3.236 1 98.88 67 VAL A C 1
ATOM 540 O O . VAL A 1 67 ? 8.375 20.203 -3.154 1 98.88 67 VAL A O 1
ATOM 543 N N . ILE A 1 68 ? 6.473 20.984 -2.186 1 98.81 68 ILE A N 1
ATOM 544 C CA . ILE A 1 68 ? 7.141 21.141 -0.898 1 98.81 68 ILE A CA 1
ATOM 545 C C . ILE A 1 68 ? 6.43 20.297 0.157 1 98.81 68 ILE A C 1
ATOM 547 O O . ILE A 1 68 ? 6.754 20.359 1.344 1 98.81 68 ILE A O 1
ATOM 551 N N . GLY A 1 69 ? 5.438 19.516 -0.195 1 98.94 69 GLY A N 1
ATOM 552 C CA . GLY A 1 69 ? 4.719 18.578 0.661 1 98.94 69 GLY A CA 1
ATOM 553 C C . GLY A 1 69 ? 3.719 17.719 -0.094 1 98.94 69 GLY A C 1
ATOM 554 O O . GLY A 1 69 ? 3.424 17.984 -1.262 1 98.94 69 GLY A O 1
ATOM 555 N N . TYR A 1 70 ? 3.262 16.672 0.583 1 98.94 70 TYR A N 1
ATOM 556 C CA . TYR A 1 70 ? 2.266 15.812 -0.045 1 98.94 70 TYR A CA 1
ATOM 557 C C . TYR A 1 70 ? 1.418 15.102 1.005 1 98.94 70 TYR A C 1
ATOM 559 O O . TYR A 1 70 ? 1.791 15.047 2.18 1 98.94 70 TYR A O 1
ATOM 567 N N . VAL A 1 71 ? 0.275 14.648 0.606 1 98.94 71 VAL A N 1
ATOM 568 C CA . VAL A 1 71 ? -0.536 13.695 1.356 1 98.94 71 VAL A CA 1
ATOM 569 C C . VAL A 1 71 ? -1.084 12.633 0.412 1 98.94 71 VAL A C 1
ATOM 571 O O . VAL A 1 71 ? -1.543 12.945 -0.689 1 98.94 71 VAL A O 1
ATOM 574 N N . MET A 1 72 ? -0.879 11.422 0.795 1 98.81 72 MET A N 1
ATOM 575 C CA . MET A 1 72 ? -1.379 10.258 0.061 1 98.81 72 MET A CA 1
ATOM 576 C C . MET A 1 72 ? -2.457 9.531 0.859 1 98.81 72 MET A C 1
ATOM 578 O O . MET A 1 72 ? -2.178 8.977 1.924 1 98.81 72 MET A O 1
ATOM 582 N N . ALA A 1 73 ? -3.689 9.594 0.332 1 98.69 73 ALA A N 1
ATOM 583 C CA . ALA A 1 73 ? -4.848 9.008 1.008 1 98.69 73 ALA A CA 1
ATOM 584 C C . ALA A 1 73 ? -5.715 8.219 0.032 1 98.69 73 ALA A C 1
ATOM 586 O O . ALA A 1 73 ? -5.547 8.328 -1.186 1 98.69 73 ALA A O 1
ATOM 587 N N . TYR A 1 74 ? -6.57 7.375 0.57 1 96.62 74 TYR A N 1
ATOM 588 C CA . TYR A 1 74 ? -7.445 6.574 -0.28 1 96.62 74 TYR A CA 1
ATOM 589 C C . TYR A 1 74 ? -8.68 6.109 0.489 1 96.62 74 TYR A C 1
ATOM 591 O O . TYR A 1 74 ? -8.719 6.191 1.719 1 96.62 74 TYR A O 1
ATOM 599 N N . LEU A 1 75 ? -9.648 5.762 -0.289 1 95.69 75 LEU A N 1
ATOM 600 C CA . LEU A 1 75 ? -10.883 5.219 0.267 1 95.69 75 LEU A CA 1
ATOM 601 C C . LEU A 1 75 ? -10.891 3.695 0.199 1 95.69 75 LEU A C 1
ATOM 603 O O . LEU A 1 75 ? -10.68 3.117 -0.869 1 95.69 75 LEU A O 1
ATOM 607 N N . ARG A 1 76 ? -11.164 3.051 1.349 1 92.62 76 ARG A N 1
ATOM 608 C CA . ARG A 1 76 ? -11.266 1.598 1.419 1 92.62 76 ARG A CA 1
ATOM 609 C C . ARG A 1 76 ? -12.656 1.122 1.014 1 92.62 76 ARG A C 1
ATOM 611 O O . ARG A 1 76 ? -13.609 1.904 1.014 1 92.62 76 ARG A O 1
ATOM 618 N N . PRO A 1 77 ? -12.719 -0.193 0.711 1 88.31 77 PRO A N 1
ATOM 619 C CA . PRO A 1 77 ? -14.023 -0.737 0.339 1 88.31 77 PRO A CA 1
ATOM 620 C C . PRO A 1 77 ? -15.055 -0.615 1.459 1 88.31 77 PRO A C 1
ATOM 622 O O . PRO A 1 77 ? -16.25 -0.531 1.191 1 88.31 77 PRO A O 1
ATOM 625 N N . ASP A 1 78 ? -14.625 -0.572 2.701 1 90.25 78 ASP A N 1
ATOM 626 C CA . ASP A 1 78 ? -15.547 -0.479 3.83 1 90.25 78 ASP A CA 1
ATOM 627 C C . ASP A 1 78 ? -15.852 0.978 4.168 1 90.25 78 ASP A C 1
ATOM 629 O O . ASP A 1 78 ? -16.391 1.272 5.238 1 90.25 78 ASP A O 1
ATOM 633 N N . LEU A 1 79 ? -15.367 1.891 3.359 1 94.25 79 LEU A N 1
ATOM 634 C CA . LEU A 1 79 ? -15.664 3.316 3.383 1 94.25 79 LEU A CA 1
ATOM 635 C C . LEU A 1 79 ? -14.859 4.027 4.469 1 94.25 79 LEU A C 1
ATOM 637 O O . LEU A 1 79 ? -15.242 5.109 4.918 1 94.25 79 LEU A O 1
ATOM 641 N N . GLU A 1 80 ? -13.852 3.387 4.93 1 96.56 80 GLU A N 1
ATOM 642 C CA . GLU A 1 80 ? -12.852 4.137 5.684 1 96.56 80 GLU A CA 1
ATOM 643 C C . GLU A 1 80 ? -11.922 4.906 4.754 1 96.56 80 GLU A C 1
ATOM 645 O O . GLU A 1 80 ? -11.312 4.324 3.852 1 96.56 80 GLU A O 1
ATOM 650 N N . GLY A 1 81 ? -11.945 6.23 4.938 1 98 81 GLY A N 1
ATOM 651 C CA . GLY A 1 81 ? -10.82 6.965 4.375 1 98 81 GLY A CA 1
ATOM 652 C C . GLY A 1 81 ? -9.531 6.766 5.148 1 98 81 GLY A C 1
ATOM 653 O O . GLY A 1 81 ? -9.539 6.73 6.383 1 98 81 GLY A O 1
ATOM 654 N N . HIS A 1 82 ? -8.469 6.645 4.441 1 98.44 82 HIS A N 1
ATOM 655 C CA . HIS A 1 82 ? -7.219 6.34 5.133 1 98.44 82 HIS A CA 1
ATOM 656 C C . HIS A 1 82 ? -6.094 7.254 4.668 1 98.44 82 HIS A C 1
ATOM 658 O O . HIS A 1 82 ? -5.883 7.422 3.465 1 98.44 82 HIS A O 1
ATOM 664 N N . ILE A 1 83 ? -5.473 7.895 5.656 1 98.75 83 ILE A N 1
ATOM 665 C CA . ILE A 1 83 ? -4.266 8.664 5.383 1 98.75 83 ILE A CA 1
ATOM 666 C C . ILE A 1 83 ? -3.041 7.754 5.488 1 98.75 83 ILE A C 1
ATOM 668 O O . ILE A 1 83 ? -2.674 7.328 6.586 1 98.75 83 ILE A O 1
ATOM 672 N N . MET A 1 84 ? -2.361 7.531 4.383 1 98.12 84 MET A N 1
ATOM 673 C CA . MET A 1 84 ? -1.249 6.586 4.332 1 98.12 84 MET A CA 1
ATOM 674 C C . MET A 1 84 ? 0.072 7.281 4.641 1 98.12 84 MET A C 1
ATOM 676 O O . MET A 1 84 ? 0.912 6.734 5.359 1 98.12 84 MET A O 1
ATOM 680 N N . SER A 1 85 ? 0.288 8.414 4.055 1 98.38 85 SER A N 1
ATOM 681 C CA . SER A 1 85 ? 1.527 9.164 4.238 1 98.38 85 SER A CA 1
ATOM 682 C C . SER A 1 85 ? 1.307 10.656 4.027 1 98.38 85 SER A C 1
ATOM 684 O O . SER A 1 85 ? 0.541 11.062 3.148 1 98.38 85 SER A O 1
ATOM 686 N N . ILE A 1 86 ? 1.922 11.461 4.84 1 98.69 86 ILE A N 1
ATOM 687 C CA . ILE A 1 86 ? 1.902 12.914 4.719 1 98.69 86 ILE A CA 1
ATOM 688 C C . ILE A 1 86 ? 3.229 13.492 5.207 1 98.69 86 ILE A C 1
ATOM 690 O O . ILE A 1 86 ? 3.766 13.055 6.227 1 98.69 86 ILE A O 1
ATOM 694 N N . ALA A 1 87 ? 3.75 14.383 4.414 1 98.69 87 ALA A N 1
ATOM 695 C CA . ALA A 1 87 ? 5.008 15 4.82 1 98.69 87 ALA A CA 1
ATOM 696 C C . ALA A 1 87 ? 5.188 16.359 4.152 1 98.69 87 ALA A C 1
ATOM 698 O O . ALA A 1 87 ? 4.625 16.625 3.082 1 98.69 87 ALA A O 1
ATOM 699 N N . VAL A 1 88 ? 5.871 17.172 4.84 1 98.56 88 VAL A N 1
ATOM 700 C CA . VAL A 1 88 ? 6.289 18.484 4.348 1 98.56 88 VAL A CA 1
ATOM 701 C C . VAL A 1 88 ? 7.812 18.578 4.355 1 98.56 88 VAL A C 1
ATOM 703 O O . VAL A 1 88 ? 8.461 18.125 5.297 1 98.56 88 VAL A O 1
ATOM 706 N N . ASP A 1 89 ? 8.336 19.141 3.275 1 98.44 89 ASP A N 1
ATOM 707 C CA . ASP A 1 89 ? 9.766 19.438 3.242 1 98.44 89 ASP A CA 1
ATOM 708 C C . ASP A 1 89 ? 10.203 20.156 4.516 1 98.44 89 ASP A C 1
ATOM 710 O O . ASP A 1 89 ? 9.539 21.078 4.973 1 98.44 89 ASP A O 1
ATOM 714 N N . GLU A 1 90 ? 11.305 19.688 5.023 1 97.31 90 GLU A N 1
ATOM 715 C CA . GLU A 1 90 ? 11.773 20.188 6.316 1 97.31 90 GLU A CA 1
ATOM 716 C C . GLU A 1 90 ? 11.938 21.703 6.305 1 97.31 90 GLU A C 1
ATOM 718 O O . GLU A 1 90 ? 11.609 22.375 7.285 1 97.31 90 GLU A O 1
ATOM 723 N N . ARG A 1 91 ? 12.375 22.266 5.254 1 96.25 91 ARG A N 1
ATOM 724 C CA . ARG A 1 91 ? 12.664 23.688 5.129 1 96.25 91 ARG A CA 1
ATOM 725 C C . ARG A 1 91 ? 11.383 24.516 5.191 1 96.25 91 ARG A C 1
ATOM 727 O O . ARG A 1 91 ? 11.43 25.734 5.406 1 96.25 91 ARG A O 1
ATOM 734 N N . TYR A 1 92 ? 10.305 23.844 5.066 1 97.12 92 TYR A N 1
ATOM 735 C CA . TYR A 1 92 ? 9.055 24.594 4.938 1 97.12 92 TYR A CA 1
ATOM 736 C C . TYR A 1 92 ? 8.094 24.25 6.066 1 97.12 92 TYR A C 1
ATOM 738 O O . TYR A 1 92 ? 6.934 24.672 6.051 1 97.12 92 TYR A O 1
ATOM 746 N N . ARG A 1 93 ? 8.539 23.469 6.996 1 96.19 93 ARG A N 1
ATOM 747 C CA . ARG A 1 93 ? 7.684 23.078 8.109 1 96.19 93 ARG A CA 1
ATOM 748 C C . ARG A 1 93 ? 7.398 24.266 9.023 1 96.19 93 ARG A C 1
ATOM 750 O O . ARG A 1 93 ? 8.094 25.281 8.969 1 96.19 93 ARG A O 1
ATOM 757 N N . GLY A 1 94 ? 6.289 24.172 9.734 1 94.44 94 GLY A N 1
ATOM 758 C CA . GLY A 1 94 ? 5.941 25.219 10.672 1 94.44 94 GLY A CA 1
ATOM 759 C C . GLY A 1 94 ? 5.141 26.344 10.039 1 94.44 94 GLY A C 1
ATOM 760 O O . GLY A 1 94 ? 4.875 27.359 10.68 1 94.44 94 GLY A O 1
ATOM 761 N N . ASN A 1 95 ? 4.688 26.125 8.789 1 96.38 95 ASN A N 1
ATOM 762 C CA . ASN A 1 95 ? 3.961 27.172 8.07 1 96.38 95 ASN A CA 1
ATOM 763 C C . ASN A 1 95 ? 2.506 26.781 7.836 1 96.38 95 ASN A C 1
ATOM 765 O O . ASN A 1 95 ? 1.801 27.422 7.059 1 96.38 95 ASN A O 1
ATOM 769 N N . GLY A 1 96 ? 2.041 25.703 8.414 1 96.25 96 GLY A N 1
ATOM 770 C CA . GLY A 1 96 ? 0.653 25.297 8.289 1 96.25 96 GLY A CA 1
ATOM 771 C C . GLY A 1 96 ? 0.392 24.453 7.055 1 96.25 96 GLY A C 1
ATOM 772 O O . GLY A 1 96 ? -0.756 24.109 6.762 1 96.25 96 GLY A O 1
ATOM 773 N N . ILE A 1 97 ? 1.382 24.094 6.383 1 97.69 97 ILE A N 1
ATOM 774 C CA . ILE A 1 97 ? 1.249 23.375 5.113 1 97.69 97 ILE A CA 1
ATOM 775 C C . ILE A 1 97 ? 0.697 21.984 5.363 1 97.69 97 ILE A C 1
ATOM 777 O O . ILE A 1 97 ? -0.196 21.516 4.648 1 97.69 97 ILE A O 1
ATOM 781 N N . GLY A 1 98 ? 1.19 21.328 6.398 1 97.75 98 GLY A N 1
ATOM 782 C CA . GLY A 1 98 ? 0.672 20.016 6.754 1 97.75 98 GLY A CA 1
ATOM 783 C C . GLY A 1 98 ? -0.806 20.031 7.098 1 97.75 98 GLY A C 1
ATOM 784 O O . GLY A 1 98 ? -1.559 19.156 6.664 1 97.75 98 GLY A O 1
ATOM 785 N N . SER A 1 99 ? -1.13 21.016 7.797 1 97.75 99 SER A N 1
ATOM 786 C CA . SER A 1 99 ? -2.531 21.188 8.164 1 97.75 99 SER A CA 1
ATOM 787 C C . SER A 1 99 ? -3.404 21.406 6.934 1 97.75 99 SER A C 1
ATOM 789 O O . SER A 1 99 ? -4.5 20.844 6.832 1 97.75 99 SER A O 1
ATOM 791 N N . ALA A 1 100 ? -2.941 22.188 6.039 1 98 100 ALA A N 1
ATOM 792 C CA . ALA A 1 100 ? -3.693 22.469 4.82 1 98 100 ALA A CA 1
ATOM 793 C C . ALA A 1 100 ? -3.863 21.203 3.979 1 98 100 ALA A C 1
ATOM 795 O O . ALA A 1 100 ? -4.953 20.938 3.465 1 98 100 ALA A O 1
ATOM 796 N N . LEU A 1 101 ? -2.811 20.453 3.869 1 98.56 101 LEU A N 1
ATOM 797 C CA . LEU A 1 101 ? -2.861 19.203 3.143 1 98.56 101 LEU A CA 1
ATOM 798 C C . LEU A 1 101 ? -3.857 18.234 3.787 1 98.56 101 LEU A C 1
ATOM 800 O O . LEU A 1 101 ? -4.695 17.656 3.098 1 98.56 101 LEU A O 1
ATOM 804 N N . LEU A 1 102 ? -3.762 18.125 5.078 1 98.62 102 LEU A N 1
ATOM 805 C CA . LEU A 1 102 ? -4.621 17.203 5.82 1 98.62 102 LEU A CA 1
ATOM 806 C C . LEU A 1 102 ? -6.086 17.609 5.695 1 98.62 102 LEU A C 1
ATOM 808 O O . LEU A 1 102 ? -6.953 16.766 5.473 1 98.62 102 LEU A O 1
ATOM 812 N N . THR A 1 103 ? -6.34 18.875 5.801 1 98.69 103 THR A N 1
ATOM 813 C CA . THR A 1 103 ? -7.695 19.391 5.66 1 98.69 103 THR A CA 1
ATOM 814 C C . THR A 1 103 ? -8.281 19.016 4.301 1 98.69 103 THR A C 1
ATOM 816 O O . THR A 1 103 ? -9.383 18.453 4.227 1 98.69 103 THR A O 1
ATOM 819 N N . GLU A 1 104 ? -7.527 19.25 3.279 1 98.75 104 GLU A N 1
ATOM 820 C CA . GLU A 1 104 ? -8.023 18.984 1.934 1 98.75 104 GLU A CA 1
ATOM 821 C C . GLU A 1 104 ? -8.234 17.484 1.716 1 98.75 104 GLU A C 1
ATOM 823 O O . GLU A 1 104 ? -9.219 17.062 1.108 1 98.75 104 GLU A O 1
ATOM 828 N N . ALA A 1 105 ? -7.34 16.688 2.23 1 98.75 105 ALA A N 1
ATOM 829 C CA . ALA A 1 105 ? -7.477 15.234 2.102 1 98.75 105 ALA A CA 1
ATOM 830 C C . ALA A 1 105 ? -8.734 14.734 2.799 1 98.75 105 ALA A C 1
ATOM 832 O O . ALA A 1 105 ? -9.5 13.953 2.23 1 98.75 105 ALA A O 1
ATOM 833 N N . ILE A 1 106 ? -8.984 15.211 4.004 1 98.75 106 ILE A N 1
ATOM 834 C CA . ILE A 1 106 ? -10.156 14.805 4.777 1 98.75 106 ILE A CA 1
ATOM 835 C C . ILE A 1 106 ? -11.43 15.234 4.051 1 98.75 106 ILE A C 1
ATOM 837 O O . ILE A 1 106 ? -12.352 14.438 3.883 1 98.75 106 ILE A O 1
ATOM 841 N N . ASN A 1 107 ? -11.438 16.453 3.566 1 98.75 107 ASN A N 1
ATOM 842 C CA . ASN A 1 107 ? -12.594 16.953 2.828 1 98.75 107 ASN A CA 1
ATOM 843 C C . ASN A 1 107 ? -12.906 16.062 1.622 1 98.75 107 ASN A C 1
ATOM 845 O O . ASN A 1 107 ? -14.07 15.711 1.396 1 98.75 107 ASN A O 1
ATOM 849 N N . ARG A 1 108 ? -11.953 15.727 0.912 1 98.5 108 ARG A N 1
ATOM 850 C CA . ARG A 1 108 ? -12.141 14.945 -0.31 1 98.5 108 ARG A CA 1
ATOM 851 C C . ARG A 1 108 ? -12.578 13.523 0.009 1 98.5 108 ARG A C 1
ATOM 853 O O . ARG A 1 108 ? -13.398 12.945 -0.702 1 98.5 108 ARG A O 1
ATOM 860 N N . LEU A 1 109 ? -11.992 12.969 1.061 1 98.44 109 LEU A N 1
ATOM 861 C CA . LEU A 1 109 ? -12.398 11.625 1.468 1 98.44 109 LEU A CA 1
ATOM 862 C C . LEU A 1 109 ? -13.867 11.602 1.881 1 98.44 109 LEU A C 1
ATOM 864 O O . LEU A 1 109 ? -14.609 10.711 1.481 1 98.44 109 LEU A O 1
ATOM 868 N N . ILE A 1 110 ? -14.266 12.57 2.604 1 98.25 110 ILE A N 1
ATOM 869 C CA . ILE A 1 110 ? -15.641 12.641 3.078 1 98.25 110 ILE A CA 1
ATOM 870 C C . ILE A 1 110 ? -16.578 12.875 1.899 1 98.25 110 ILE A C 1
ATOM 872 O O . ILE A 1 110 ? -17.641 12.25 1.81 1 98.25 110 ILE A O 1
ATOM 876 N N . ALA A 1 111 ? -16.172 13.727 1.006 1 97.69 111 ALA A N 1
ATOM 877 C CA . ALA A 1 111 ? -16.969 13.977 -0.192 1 97.69 111 ALA A CA 1
ATOM 878 C C . ALA A 1 111 ? -17.156 12.703 -1.008 1 97.69 111 ALA A C 1
ATOM 880 O O . ALA A 1 111 ? -18.141 12.57 -1.737 1 97.69 111 ALA A O 1
ATOM 881 N N . ARG A 1 112 ? -16.297 11.812 -0.776 1 96.31 112 ARG A N 1
ATOM 882 C CA . ARG A 1 112 ? 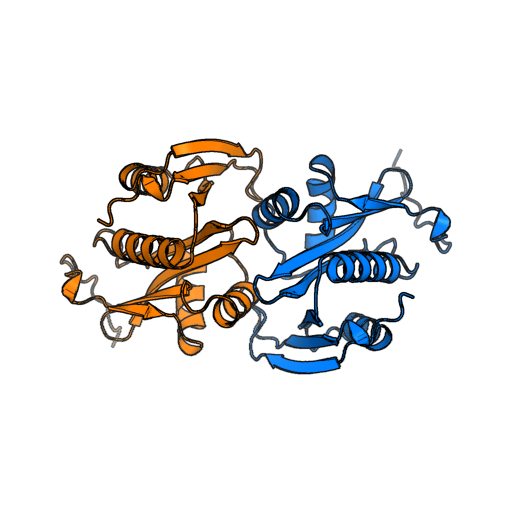-16.344 10.562 -1.533 1 96.31 112 ARG A CA 1
ATOM 883 C C . ARG A 1 112 ? -17.062 9.469 -0.749 1 96.31 112 ARG A C 1
ATOM 885 O O . ARG A 1 112 ? -17.109 8.32 -1.185 1 96.31 112 ARG A O 1
ATOM 892 N N . GLY A 1 113 ? -17.438 9.852 0.419 1 96.81 113 GLY A N 1
ATOM 893 C CA . GLY A 1 113 ? -18.328 8.93 1.123 1 96.81 113 GLY A CA 1
ATOM 894 C C . GLY A 1 113 ? -17.672 8.297 2.338 1 96.81 113 GLY A C 1
ATOM 895 O O . GLY A 1 113 ? -18.234 7.379 2.939 1 96.81 113 GLY A O 1
ATOM 896 N N . ALA A 1 114 ? -16.562 8.75 2.76 1 98.19 114 ALA A N 1
ATOM 897 C CA . ALA A 1 114 ? -15.906 8.188 3.939 1 98.19 114 ALA A CA 1
ATOM 898 C C . ALA A 1 114 ? -16.75 8.406 5.191 1 98.19 114 ALA A C 1
ATOM 900 O O . ALA A 1 114 ? -17.266 9.5 5.418 1 98.19 114 ALA A O 1
ATOM 901 N N . ARG A 1 115 ? -16.828 7.367 5.992 1 98.25 115 ARG A N 1
ATOM 902 C CA . ARG A 1 115 ? -17.562 7.453 7.242 1 98.25 115 ARG A CA 1
ATOM 903 C C . ARG A 1 115 ? -16.641 7.777 8.414 1 98.25 115 ARG A C 1
ATOM 905 O O . ARG A 1 115 ? -17.078 8.281 9.445 1 98.25 115 ARG A O 1
ATOM 912 N N . TYR A 1 116 ? -15.445 7.391 8.258 1 98.25 116 TYR A N 1
ATOM 913 C CA . TYR A 1 116 ? -14.352 7.707 9.164 1 98.25 116 TYR A CA 1
ATOM 914 C C . TYR A 1 116 ? -13.039 7.852 8.406 1 98.25 116 TYR A C 1
ATOM 916 O O . TYR A 1 116 ? -12.914 7.387 7.27 1 98.25 116 TYR A O 1
ATOM 924 N N . ILE A 1 117 ? -12.172 8.57 9.055 1 98.81 117 ILE A N 1
ATOM 925 C CA . ILE A 1 117 ? -10.812 8.703 8.539 1 98.81 117 ILE A CA 1
ATOM 926 C C . ILE A 1 117 ? -9.828 8.078 9.523 1 98.81 117 ILE A C 1
ATOM 928 O O . ILE A 1 117 ? -9.82 8.422 10.703 1 98.81 117 ILE A O 1
ATOM 932 N N . GLY A 1 118 ? -9.055 7.145 9.055 1 98.75 118 GLY A N 1
ATOM 933 C CA . GLY A 1 118 ? -8.086 6.473 9.914 1 98.75 118 GLY A CA 1
ATOM 934 C C . GLY A 1 118 ? -6.652 6.672 9.461 1 98.75 118 GLY A C 1
ATOM 935 O O . GLY A 1 118 ? -6.406 7.066 8.32 1 98.75 118 GLY A O 1
ATOM 936 N N . LEU A 1 119 ? -5.734 6.457 10.328 1 98.75 119 LEU A N 1
ATOM 937 C CA . LEU A 1 119 ? -4.305 6.492 10.047 1 98.75 119 LEU A CA 1
ATOM 938 C C . LEU A 1 119 ? -3.521 5.75 11.125 1 98.75 119 LEU A C 1
ATOM 940 O O . LEU A 1 119 ? -4.047 5.48 12.211 1 98.75 119 LEU A O 1
ATOM 944 N N . GLU A 1 120 ? -2.34 5.367 10.828 1 98.56 120 GLU A N 1
ATOM 945 C CA . GLU A 1 120 ? -1.355 4.879 11.789 1 98.56 120 GLU A CA 1
ATOM 946 C C . GLU A 1 120 ? -0.208 5.871 11.953 1 98.56 120 GLU A C 1
ATOM 948 O O . GLU A 1 120 ? 0.254 6.465 10.977 1 98.56 120 GLU A O 1
ATOM 953 N N . VAL A 1 121 ? 0.261 6.012 13.219 1 98.62 121 VAL A N 1
ATOM 954 C CA . VAL A 1 121 ? 1.337 6.953 13.508 1 98.62 121 VAL A CA 1
ATOM 955 C C . VAL A 1 121 ? 2.246 6.383 14.594 1 98.62 121 VAL A C 1
ATOM 957 O O . VAL A 1 121 ? 1.768 5.773 15.555 1 98.62 121 VAL A O 1
ATOM 960 N N . ARG A 1 122 ? 3.557 6.605 14.398 1 98.12 122 ARG A N 1
ATOM 961 C CA . ARG A 1 122 ? 4.535 6.164 15.383 1 98.12 122 ARG A CA 1
ATOM 962 C C . ARG A 1 122 ? 4.207 6.715 16.766 1 98.12 122 ARG A C 1
ATOM 964 O O . ARG A 1 122 ? 3.92 7.906 16.922 1 98.12 122 ARG A O 1
ATOM 971 N N . VAL A 1 123 ? 4.32 5.844 17.781 1 98.44 123 VAL A N 1
ATOM 972 C CA . VAL A 1 123 ? 3.941 6.254 19.125 1 98.44 123 VAL A CA 1
ATOM 973 C C . VAL A 1 123 ? 4.867 7.367 19.609 1 98.44 123 VAL A C 1
ATOM 975 O O . VAL A 1 123 ? 4.477 8.188 20.438 1 98.44 123 VAL A O 1
ATOM 978 N N . SER A 1 124 ? 6.066 7.496 19.062 1 98 124 SER A N 1
ATOM 979 C CA . SER A 1 124 ? 7.039 8.5 19.5 1 98 124 SER A CA 1
ATOM 980 C C . SER A 1 124 ? 6.859 9.805 18.734 1 98 124 SER A C 1
ATOM 982 O O . SER A 1 124 ? 7.492 10.812 19.062 1 98 124 SER A O 1
ATOM 984 N N . ASN A 1 125 ? 6.055 9.828 17.703 1 96.81 125 ASN A N 1
ATOM 985 C CA . ASN A 1 125 ? 5.879 11.023 16.875 1 96.81 125 ASN A CA 1
ATOM 986 C C . ASN A 1 125 ? 4.883 11.992 17.5 1 96.81 125 ASN A C 1
ATOM 988 O O . ASN A 1 125 ? 3.797 12.211 16.969 1 96.81 125 ASN A O 1
ATOM 992 N N . GLU A 1 126 ? 5.328 12.609 18.5 1 97.25 126 GLU A N 1
ATOM 993 C CA . GLU A 1 126 ? 4.461 13.477 19.297 1 97.25 126 GLU A CA 1
ATOM 994 C C . GLU A 1 126 ? 3.924 14.641 18.469 1 97.25 126 GLU A C 1
ATOM 996 O O . GLU A 1 126 ? 2.773 15.047 18.641 1 97.25 126 GLU A O 1
ATOM 1001 N N . LYS A 1 127 ? 4.734 15.172 17.625 1 94.69 127 LYS A N 1
ATOM 1002 C CA . LYS A 1 127 ? 4.332 16.312 16.812 1 94.69 127 LYS A CA 1
ATOM 1003 C C . LYS A 1 127 ? 3.154 15.945 15.906 1 94.69 127 LYS A C 1
ATOM 1005 O O . LYS A 1 127 ? 2.17 16.688 15.836 1 94.69 127 LYS A O 1
ATOM 1010 N N . ALA A 1 128 ? 3.258 14.852 15.25 1 96.88 128 ALA A N 1
ATOM 1011 C CA . ALA A 1 128 ? 2.176 14.406 14.383 1 96.88 128 ALA A CA 1
ATOM 1012 C C . ALA A 1 128 ? 0.93 14.055 15.188 1 96.88 128 ALA A C 1
ATOM 1014 O O . ALA A 1 128 ? -0.186 14.414 14.805 1 96.88 128 ALA A O 1
ATOM 1015 N N . ILE A 1 129 ? 1.102 13.398 16.266 1 98.25 129 ILE A N 1
ATOM 1016 C CA . ILE A 1 129 ? -0.004 12.992 17.125 1 98.25 129 ILE A CA 1
ATOM 1017 C C . ILE A 1 129 ? -0.792 14.219 17.578 1 98.25 129 ILE A C 1
ATOM 1019 O O . ILE A 1 129 ? -2.021 14.234 17.5 1 98.25 129 ILE A O 1
ATOM 1023 N N . LYS A 1 130 ? -0.103 15.203 18 1 96.94 130 LYS A N 1
ATOM 1024 C CA . LYS A 1 130 ? -0.751 16.438 18.422 1 96.94 130 LYS A CA 1
ATOM 1025 C C . LYS A 1 130 ? -1.527 17.078 17.281 1 96.94 130 LYS A C 1
ATOM 1027 O O . LYS A 1 130 ? -2.633 17.578 17.484 1 96.94 130 LYS A O 1
ATOM 1032 N N . LEU A 1 131 ? -0.967 17.062 16.172 1 95.94 131 LEU A N 1
ATOM 1033 C CA . LEU A 1 131 ? -1.648 17.578 14.992 1 95.94 131 LEU A CA 1
ATOM 1034 C C . LEU A 1 131 ? -2.961 16.844 14.75 1 95.94 131 LEU A C 1
ATOM 1036 O O . LEU A 1 131 ? -4.008 17.469 14.57 1 95.94 131 LEU A O 1
ATOM 1040 N N . TYR A 1 132 ? -2.904 15.516 14.758 1 98.5 132 TYR A N 1
ATOM 1041 C CA . TYR A 1 132 ? -4.09 14.711 14.492 1 98.5 132 TYR A CA 1
ATOM 1042 C C . TYR A 1 132 ? -5.152 14.922 15.562 1 98.5 132 TYR A C 1
ATOM 1044 O O . TYR A 1 132 ? -6.344 15 15.258 1 98.5 132 TYR A O 1
ATOM 1052 N N . GLU A 1 133 ? -4.684 15.031 16.766 1 98.31 133 GLU A N 1
ATOM 1053 C CA . GLU A 1 133 ? -5.621 15.281 17.844 1 98.31 133 GLU A CA 1
ATOM 1054 C C . GLU A 1 133 ? -6.312 16.625 17.672 1 98.31 133 GLU A C 1
ATOM 1056 O O . GLU A 1 133 ? -7.516 16.75 17.938 1 98.31 133 GLU A O 1
ATOM 1061 N N . ARG A 1 134 ? -5.598 17.609 17.25 1 96.75 134 ARG A N 1
ATOM 1062 C CA . ARG A 1 134 ? -6.176 18.922 17 1 96.75 134 ARG A CA 1
ATOM 1063 C C . ARG A 1 134 ? -7.254 18.859 15.922 1 96.75 134 ARG A C 1
ATOM 1065 O O . ARG A 1 134 ? -8.188 19.656 15.914 1 96.75 134 ARG A O 1
ATOM 1072 N N . PHE A 1 135 ? -7.168 17.922 15.055 1 97.94 135 PHE A N 1
ATOM 1073 C CA . PHE A 1 135 ? -8.125 17.766 13.969 1 97.94 135 PHE A CA 1
ATOM 1074 C C . PHE A 1 135 ? -9.305 16.906 14.406 1 97.94 135 PHE A C 1
ATOM 1076 O O . PHE A 1 135 ? -10.25 16.703 13.641 1 97.94 135 PHE A O 1
ATOM 1083 N N . GLY A 1 136 ? -9.188 16.359 15.555 1 98.06 136 GLY A N 1
ATOM 1084 C CA . GLY A 1 136 ? -10.312 15.594 16.078 1 98.06 136 GLY A CA 1
ATOM 1085 C C . GLY A 1 136 ? -10.078 14.094 16.031 1 98.06 136 GLY A C 1
ATOM 1086 O O . GLY A 1 136 ? -10.953 13.312 16.422 1 98.06 136 GLY A O 1
ATOM 1087 N N . PHE A 1 137 ? -8.883 13.68 15.664 1 98.81 137 PHE A N 1
ATOM 1088 C CA . PHE A 1 137 ? -8.555 12.258 15.719 1 98.81 137 PHE A CA 1
ATOM 1089 C C . PHE A 1 137 ? -8.398 11.797 17.156 1 98.81 137 PHE A C 1
ATOM 1091 O O . PHE A 1 137 ? -7.953 12.555 18.016 1 98.81 137 PHE A O 1
ATOM 1098 N N . ARG A 1 138 ? -8.703 10.445 17.344 1 98.75 138 ARG A N 1
ATOM 1099 C CA . ARG A 1 138 ? -8.516 9.82 18.641 1 98.75 138 ARG A CA 1
ATOM 1100 C C . ARG A 1 138 ? -7.734 8.523 18.516 1 98.75 138 ARG A C 1
ATOM 1102 O O . ARG A 1 138 ? -7.891 7.785 17.547 1 98.75 138 ARG A O 1
ATOM 1109 N N . LYS A 1 139 ? -6.977 8.25 19.562 1 98.69 139 LYS A N 1
ATOM 1110 C CA . LYS A 1 139 ? -6.297 6.965 19.625 1 98.69 139 LYS A CA 1
ATOM 1111 C C . LYS A 1 139 ? -7.289 5.832 19.891 1 98.69 139 LYS A C 1
ATOM 1113 O O . LYS A 1 139 ? -7.988 5.832 20.906 1 98.69 139 LYS A O 1
ATOM 1118 N N . VAL A 1 140 ? -7.32 4.938 18.969 1 98.44 140 VAL A N 1
ATOM 1119 C CA . VAL A 1 140 ? -8.273 3.842 19.094 1 98.44 140 VAL A CA 1
ATOM 1120 C C . VAL A 1 140 ? -7.562 2.598 19.625 1 98.44 140 VAL A C 1
ATOM 1122 O O . VAL A 1 140 ? -8.102 1.876 20.469 1 98.44 140 VAL A O 1
ATOM 1125 N N . LYS A 1 141 ? -6.426 2.301 19.109 1 97.62 141 LYS A N 1
ATOM 1126 C CA . LYS A 1 141 ? -5.637 1.162 19.562 1 97.62 141 LYS A CA 1
ATOM 1127 C C . LYS A 1 141 ? -4.148 1.375 19.297 1 97.62 141 LYS A C 1
ATOM 1129 O O . LYS A 1 141 ? -3.777 2.262 18.516 1 97.62 141 LYS A O 1
ATOM 1134 N N . ARG A 1 142 ? -3.387 0.548 20.094 1 98.25 142 ARG A N 1
ATOM 1135 C CA . ARG A 1 142 ? -1.945 0.477 19.859 1 98.25 142 ARG A CA 1
ATOM 1136 C C . ARG A 1 142 ? -1.566 -0.807 19.141 1 98.25 142 ARG A C 1
ATOM 1138 O O . ARG A 1 142 ? -1.964 -1.9 19.547 1 98.25 142 ARG A O 1
ATOM 1145 N N . ILE A 1 143 ? -0.89 -0.665 18.047 1 98 143 ILE A N 1
ATOM 1146 C CA . ILE A 1 143 ? -0.463 -1.822 17.266 1 98 143 ILE A CA 1
ATOM 1147 C C . ILE A 1 143 ? 0.997 -2.143 17.578 1 98 143 ILE A C 1
ATOM 1149 O O . ILE A 1 143 ? 1.897 -1.381 17.219 1 98 143 ILE A O 1
ATOM 1153 N N . ILE A 1 144 ? 1.214 -3.27 18.094 1 97.12 144 ILE A N 1
ATOM 1154 C CA . ILE A 1 144 ? 2.531 -3.654 18.594 1 97.12 144 ILE A CA 1
ATOM 1155 C C . ILE A 1 144 ? 3.428 -4.043 17.422 1 97.12 144 ILE A C 1
ATOM 1157 O O . ILE A 1 144 ? 3.008 -4.789 16.531 1 97.12 144 ILE A O 1
ATOM 1161 N N . GLY A 1 145 ? 4.605 -3.521 17.391 1 96.69 145 GLY A N 1
ATOM 1162 C CA . GLY A 1 145 ? 5.59 -3.881 16.375 1 96.69 145 GLY A CA 1
ATOM 1163 C C . GLY A 1 145 ? 5.176 -3.49 14.977 1 96.69 145 GLY A C 1
ATOM 1164 O O . GLY A 1 145 ? 5.41 -4.238 14.023 1 96.69 145 GLY A O 1
ATOM 1165 N N . TYR A 1 146 ? 4.531 -2.402 14.875 1 97.38 146 TYR A N 1
ATOM 1166 C CA . TYR A 1 146 ? 4.02 -1.925 13.594 1 97.38 146 TYR A CA 1
ATOM 1167 C C . TYR A 1 146 ? 5.16 -1.605 12.633 1 97.38 146 TYR A C 1
ATOM 1169 O O . TYR A 1 146 ? 5.086 -1.928 11.445 1 97.38 146 TYR A O 1
ATOM 1177 N N . TYR A 1 147 ? 6.109 -0.991 13.148 1 97 147 TYR A N 1
ATOM 1178 C CA . TYR A 1 147 ? 7.23 -0.564 12.32 1 97 147 TYR A CA 1
ATOM 1179 C C . TYR A 1 147 ? 8.344 -1.609 12.32 1 97 147 TYR A C 1
ATOM 1181 O O . TYR A 1 147 ? 8.484 -2.369 13.281 1 97 147 TYR A O 1
ATOM 1189 N N . SER A 1 148 ? 9.156 -1.637 11.273 1 94.69 148 SER A N 1
ATOM 1190 C CA . SER A 1 148 ? 10.164 -2.666 11.055 1 94.69 148 SER A CA 1
ATOM 1191 C C . SER A 1 148 ? 11.227 -2.637 12.148 1 94.69 148 SER A C 1
ATOM 1193 O O . SER A 1 148 ? 11.891 -3.643 12.398 1 94.69 148 SER A O 1
ATOM 1195 N N . ASP A 1 149 ? 11.406 -1.488 12.797 1 95.38 149 ASP A N 1
ATOM 1196 C CA . ASP A 1 149 ? 12.398 -1.389 13.867 1 95.38 149 ASP A CA 1
ATOM 1197 C C . ASP A 1 149 ? 11.812 -1.83 15.203 1 95.38 149 ASP A C 1
ATOM 1199 O O . ASP A 1 149 ? 12.469 -1.719 16.234 1 95.38 149 ASP A O 1
ATOM 1203 N N . GLY A 1 150 ? 10.594 -2.227 15.156 1 95.88 150 GLY A N 1
ATOM 1204 C CA . GLY A 1 150 ? 9.984 -2.789 16.359 1 95.88 150 GLY A CA 1
ATOM 1205 C C . GLY A 1 150 ? 9.086 -1.808 17.078 1 95.88 150 GLY A C 1
ATOM 1206 O O . GLY A 1 150 ? 8.367 -2.188 18 1 95.88 150 GLY A O 1
ATOM 1207 N N . GLU A 1 151 ? 9.031 -0.562 16.672 1 97.88 151 GLU A N 1
ATOM 1208 C CA . GLU A 1 151 ? 8.227 0.437 17.359 1 97.88 151 GLU A CA 1
ATOM 1209 C C . GLU A 1 151 ? 6.742 0.247 17.062 1 97.88 151 GLU A C 1
ATOM 1211 O O . GLU A 1 151 ? 6.371 -0.231 15.992 1 97.88 151 GLU A O 1
ATOM 1216 N N . ASP A 1 152 ? 5.941 0.667 18 1 98.62 152 ASP A N 1
ATOM 1217 C CA . ASP A 1 152 ? 4.488 0.558 17.891 1 98.62 152 ASP A CA 1
ATOM 1218 C C . ASP A 1 152 ? 3.9 1.754 17.156 1 98.62 152 ASP A C 1
ATOM 1220 O O . ASP A 1 152 ? 4.574 2.771 16.969 1 98.62 152 ASP A O 1
ATOM 1224 N N . ALA A 1 153 ? 2.695 1.586 16.734 1 98.75 153 ALA A N 1
ATOM 1225 C CA . ALA A 1 153 ? 1.904 2.689 16.203 1 98.75 153 ALA A CA 1
ATOM 1226 C C . ALA A 1 153 ? 0.594 2.85 16.969 1 98.75 153 ALA A C 1
ATOM 1228 O O . ALA A 1 153 ? 0.054 1.877 17.5 1 98.75 153 ALA A O 1
ATOM 1229 N N . TYR A 1 154 ? 0.16 4.066 17.062 1 98.88 154 TYR A N 1
ATOM 1230 C CA . TYR A 1 154 ? -1.256 4.277 17.344 1 98.88 154 TYR A CA 1
ATOM 1231 C C . TYR A 1 154 ? -2.078 4.23 16.062 1 98.88 154 TYR A C 1
ATOM 1233 O O . TYR A 1 154 ? -1.659 4.762 15.023 1 98.88 154 TYR A O 1
ATOM 1241 N N . TYR A 1 155 ? -3.135 3.537 16.125 1 98.75 155 TYR A N 1
ATOM 1242 C CA . TYR A 1 155 ? -4.207 3.746 15.156 1 98.75 155 TYR A CA 1
ATOM 1243 C C . TYR A 1 155 ? -5.164 4.832 15.633 1 98.75 155 TYR A C 1
ATOM 1245 O O . TYR A 1 155 ? -5.73 4.734 16.719 1 98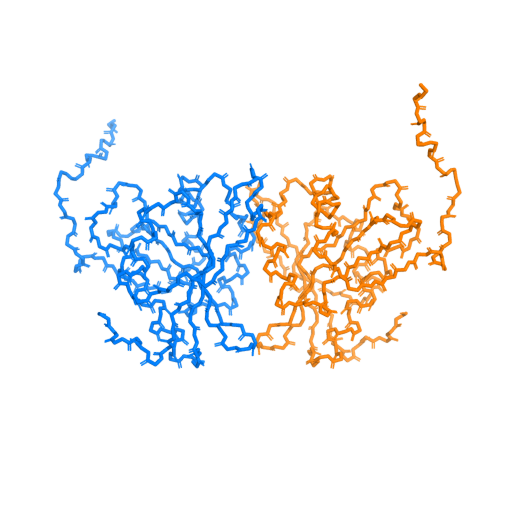.75 155 TYR A O 1
ATOM 1253 N N . MET A 1 156 ? -5.293 5.926 14.797 1 98.88 156 MET A N 1
ATOM 1254 C CA . MET A 1 156 ? -6.152 7.047 15.164 1 98.88 156 MET A CA 1
ATOM 1255 C C . MET A 1 156 ? -7.309 7.188 14.18 1 98.88 156 MET A C 1
ATOM 1257 O O . MET A 1 156 ? -7.168 6.863 13 1 98.88 156 MET A O 1
ATOM 1261 N N . LEU A 1 157 ? -8.398 7.672 14.742 1 98.75 157 LEU A N 1
ATOM 1262 C CA . LEU A 1 157 ? -9.625 7.719 13.953 1 98.75 157 LEU A CA 1
ATOM 1263 C C . LEU A 1 157 ? -10.344 9.047 14.148 1 98.75 157 LEU A C 1
ATOM 1265 O O . LEU A 1 157 ? -10.367 9.594 15.25 1 98.75 157 LEU A O 1
ATOM 1269 N N . LEU A 1 158 ? -10.906 9.562 13.07 1 98.75 158 LEU A N 1
ATOM 1270 C CA . LEU A 1 158 ? -11.781 10.727 13.031 1 98.75 158 LEU A CA 1
ATOM 1271 C C . LEU A 1 158 ? -13.125 10.375 12.406 1 98.75 158 LEU A C 1
ATOM 1273 O O . LEU A 1 158 ? -13.203 10.094 11.211 1 98.75 158 LEU A O 1
ATOM 1277 N N . PRO A 1 159 ? -14.242 10.336 13.211 1 98.56 159 PRO A N 1
ATOM 1278 C CA . PRO A 1 159 ? -15.555 10.156 12.586 1 98.56 159 PRO A CA 1
ATOM 1279 C C . PRO A 1 159 ? -15.93 11.312 11.656 1 98.56 159 PRO A C 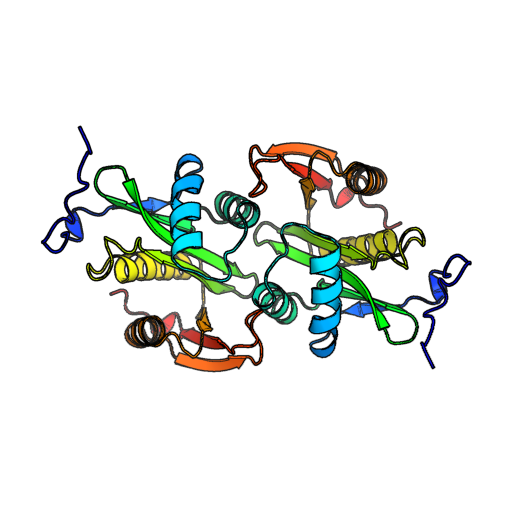1
ATOM 1281 O O . PRO A 1 159 ? -15.797 12.477 12.031 1 98.56 159 PRO A O 1
ATOM 1284 N N . ALA A 1 160 ? -16.375 10.938 10.5 1 98.25 160 ALA A N 1
ATOM 1285 C CA . ALA A 1 160 ? -16.688 11.945 9.492 1 98.25 160 ALA A CA 1
ATOM 1286 C C . ALA A 1 160 ? -17.719 12.945 10.008 1 98.25 160 ALA A C 1
ATOM 1288 O O . ALA A 1 160 ? -17.625 14.141 9.719 1 98.25 160 ALA A O 1
ATOM 1289 N N . GLU A 1 161 ? -18.578 12.516 10.742 1 97.38 161 GLU A N 1
ATOM 1290 C CA . GLU A 1 161 ? -19.672 13.359 11.242 1 97.38 161 GLU A CA 1
ATOM 1291 C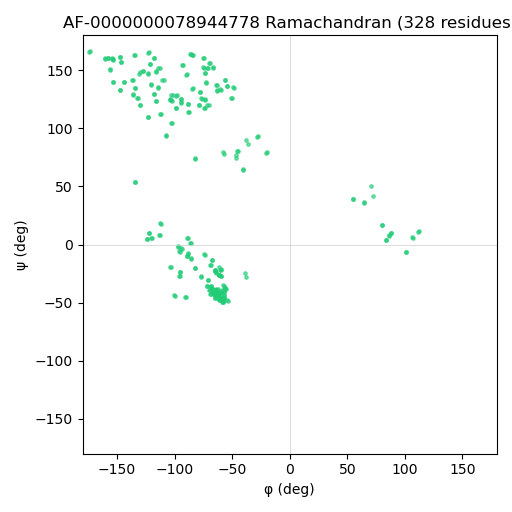 C . GLU A 1 161 ? -19.156 14.406 12.219 1 97.38 161 GLU A C 1
ATOM 1293 O O . GLU A 1 161 ? -19.859 15.383 12.508 1 97.38 161 GLU A O 1
ATOM 1298 N N . GLU A 1 162 ? -17.969 14.219 12.742 1 97.62 162 GLU A N 1
ATOM 1299 C CA . GLU A 1 162 ? -17.406 15.148 13.719 1 97.62 162 GLU A CA 1
ATOM 1300 C C . GLU A 1 162 ? -16.484 16.172 13.039 1 97.62 162 GLU A C 1
ATOM 1302 O O . GLU A 1 162 ? -16 17.094 13.688 1 97.62 162 GLU A O 1
ATOM 1307 N N . TRP A 1 163 ? -16.281 15.953 11.75 1 97.31 163 TRP A N 1
ATOM 1308 C CA . TRP A 1 163 ? -15.398 16.859 11.016 1 97.31 163 TRP A CA 1
ATOM 1309 C C . TRP A 1 163 ? -16.109 18.172 10.711 1 97.31 163 TRP A C 1
ATOM 1311 O O . TRP A 1 163 ? -17.234 18.188 10.219 1 97.31 163 TRP A O 1
ATOM 1321 N N . ARG A 1 164 ? -15.531 19.281 11.078 1 89.06 164 ARG A N 1
ATOM 1322 C CA . ARG A 1 164 ? -16.172 20.594 10.922 1 89.06 164 ARG A CA 1
ATOM 1323 C C . ARG A 1 164 ? -15.43 21.438 9.891 1 89.06 164 ARG A C 1
ATOM 1325 O O . ARG A 1 164 ? -15.758 22.609 9.695 1 89.06 164 ARG A O 1
ATOM 1332 N N . GLY A 1 165 ? -14.602 20.906 9 1 80.25 165 GLY A N 1
ATOM 1333 C CA . GLY A 1 165 ? -14.008 21.594 7.871 1 80.25 165 GLY A CA 1
ATOM 1334 C C . GLY A 1 165 ? -12.953 22.609 8.289 1 80.25 165 GLY A C 1
ATOM 1335 O O . GLY A 1 165 ? -12.633 23.531 7.531 1 80.25 165 GLY A O 1
ATOM 1336 N N . SER A 1 166 ? -11.906 22.516 9.094 1 58.78 166 SER A N 1
ATOM 1337 C CA . SER A 1 166 ? -11.211 23.766 9.398 1 58.78 166 SER A CA 1
ATOM 1338 C C . SER A 1 166 ? -10.859 24.516 8.125 1 58.78 166 SER A C 1
ATOM 1340 O O . SER A 1 166 ? -10.727 23.922 7.059 1 58.78 166 SER A O 1
ATOM 1342 N N . MET B 1 1 ? 24.812 -28.984 18.172 1 28.2 1 MET B N 1
ATOM 1343 C CA . MET B 1 1 ? 24.172 -29.797 17.125 1 28.2 1 MET B CA 1
ATOM 1344 C C . MET B 1 1 ? 23.531 -28.906 16.078 1 28.2 1 MET B C 1
ATOM 1346 O O . MET B 1 1 ? 22.672 -28.078 16.391 1 28.2 1 MET B O 1
ATOM 1350 N N . SER B 1 2 ? 24.312 -28.5 15.07 1 31.66 2 SER B N 1
ATOM 1351 C CA . SER B 1 2 ? 24 -27.625 13.945 1 31.66 2 SER B CA 1
ATOM 1352 C C . SER B 1 2 ? 22.812 -28.172 13.141 1 31.66 2 SER B C 1
ATOM 1354 O O . SER B 1 2 ? 22.859 -29.297 12.648 1 31.66 2 SER B O 1
ATOM 1356 N N . VAL B 1 3 ? 21.609 -27.984 13.648 1 33.84 3 VAL B N 1
ATOM 1357 C CA . VAL B 1 3 ? 20.469 -28.516 12.891 1 33.84 3 VAL B CA 1
ATOM 1358 C C . VAL B 1 3 ? 20.641 -28.156 11.414 1 33.84 3 VAL B C 1
ATOM 1360 O O . VAL B 1 3 ? 20.672 -26.984 11.047 1 33.84 3 VAL B O 1
ATOM 1363 N N . SER B 1 4 ? 21.453 -28.922 10.734 1 37.03 4 SER B N 1
ATOM 1364 C CA . SER B 1 4 ? 21.531 -28.875 9.281 1 37.03 4 SER B CA 1
ATOM 1365 C C . SER B 1 4 ? 20.125 -28.891 8.656 1 37.03 4 SER B C 1
ATOM 1367 O O . SER B 1 4 ? 19.375 -29.844 8.828 1 37.03 4 SER B O 1
ATOM 1369 N N . VAL B 1 5 ? 19.391 -27.766 8.664 1 36.81 5 VAL B N 1
ATOM 1370 C CA . VAL B 1 5 ? 18.219 -27.828 7.781 1 36.81 5 VAL B CA 1
ATOM 1371 C C . VAL B 1 5 ? 18.609 -28.531 6.477 1 36.81 5 VAL B C 1
ATOM 1373 O O . VAL B 1 5 ? 19.344 -27.969 5.66 1 36.81 5 VAL B O 1
ATOM 1376 N N . LYS B 1 6 ? 18.953 -29.734 6.578 1 39.16 6 LYS B N 1
ATOM 1377 C CA . LYS B 1 6 ? 19.125 -30.609 5.43 1 39.16 6 LYS B CA 1
ATOM 1378 C C . LYS B 1 6 ? 18.234 -30.172 4.258 1 39.16 6 LYS B C 1
ATOM 1380 O O . LYS B 1 6 ? 17.047 -29.938 4.43 1 39.16 6 LYS B O 1
ATOM 1385 N N . GLN B 1 7 ? 18.641 -29.375 3.295 1 44.19 7 GLN B N 1
ATOM 1386 C CA . GLN B 1 7 ? 18.062 -29.188 1.967 1 44.19 7 GLN B CA 1
ATOM 1387 C C . GLN B 1 7 ? 17.188 -30.375 1.567 1 44.19 7 GLN B C 1
ATOM 1389 O O . GLN B 1 7 ? 17.672 -31.5 1.515 1 44.19 7 GLN B O 1
ATOM 1394 N N . LEU B 1 8 ? 16.016 -30.547 1.973 1 48.28 8 LEU B N 1
ATOM 1395 C CA . LEU B 1 8 ? 15.141 -31.625 1.529 1 48.28 8 LEU B CA 1
ATOM 1396 C C . LEU B 1 8 ? 15.359 -31.922 0.049 1 48.28 8 LEU B C 1
ATOM 1398 O O . LEU B 1 8 ? 15.211 -31.031 -0.795 1 48.28 8 LEU B O 1
ATOM 1402 N N . SER B 1 9 ? 16.25 -32.719 -0.347 1 56.91 9 SER B N 1
ATOM 1403 C CA . SER B 1 9 ? 16.688 -33.188 -1.663 1 56.91 9 SER B CA 1
ATOM 1404 C C . SER B 1 9 ? 15.484 -33.375 -2.59 1 56.91 9 SER B C 1
ATOM 1406 O O . SER B 1 9 ? 15.602 -33.219 -3.805 1 56.91 9 SER B O 1
ATOM 1408 N N . GLY B 1 10 ? 14.156 -33.688 -2.154 1 69.38 10 GLY B N 1
ATOM 1409 C CA . GLY B 1 10 ? 13.062 -34.062 -3.045 1 69.38 10 GLY B CA 1
ATOM 1410 C C . GLY B 1 10 ? 11.961 -33 -3.092 1 69.38 10 GLY B C 1
ATOM 1411 O O . GLY B 1 10 ? 11.922 -32.094 -2.256 1 69.38 10 GLY B O 1
ATOM 1412 N N . LYS B 1 11 ? 11.211 -32.906 -4.281 1 86.12 11 LYS B N 1
ATOM 1413 C CA . LYS B 1 11 ? 10.047 -32.062 -4.477 1 86.12 11 LYS B CA 1
ATOM 1414 C C . LYS B 1 11 ? 9.031 -32.25 -3.354 1 86.12 11 LYS B C 1
ATOM 1416 O O . LYS B 1 11 ? 8.812 -33.375 -2.895 1 86.12 11 LYS B O 1
ATOM 1421 N N . ILE B 1 12 ? 8.633 -31.219 -2.721 1 90.56 12 ILE B N 1
ATOM 1422 C CA . ILE B 1 12 ? 7.559 -31.234 -1.73 1 90.56 12 ILE B CA 1
ATOM 1423 C C . ILE B 1 12 ? 6.211 -31.391 -2.434 1 90.56 12 ILE B C 1
ATOM 1425 O O . ILE B 1 12 ? 5.848 -30.562 -3.275 1 90.56 12 ILE B O 1
ATOM 1429 N N . PRO B 1 13 ? 5.562 -32.531 -2.092 1 92.75 13 PRO B N 1
ATOM 1430 C CA . PRO B 1 13 ? 4.227 -32.625 -2.678 1 92.75 13 PRO B CA 1
ATOM 1431 C C . PRO B 1 13 ? 3.299 -31.5 -2.248 1 92.75 13 PRO B C 1
ATOM 1433 O O . PRO B 1 13 ? 3.23 -31.172 -1.062 1 92.75 13 PRO B O 1
ATOM 1436 N N . LEU B 1 14 ? 2.602 -30.906 -3.174 1 95.88 14 LEU B N 1
ATOM 1437 C CA . LEU B 1 14 ? 1.693 -29.797 -2.902 1 95.88 14 LEU B CA 1
ATOM 1438 C C . LEU B 1 14 ? 0.601 -30.219 -1.925 1 95.88 14 LEU B C 1
ATOM 1440 O O . LEU B 1 14 ? 0.069 -29.391 -1.188 1 95.88 14 LEU B O 1
ATOM 1444 N N . ALA B 1 15 ? 0.289 -31.469 -1.923 1 95.19 15 ALA B N 1
ATOM 1445 C CA . ALA B 1 15 ? -0.738 -32 -1.032 1 95.19 15 ALA B CA 1
ATOM 1446 C C . ALA B 1 15 ? -0.359 -31.797 0.431 1 95.19 15 ALA B C 1
ATOM 1448 O O . ALA B 1 15 ? -1.222 -31.828 1.312 1 95.19 15 ALA B O 1
ATOM 1449 N N . LEU B 1 16 ? 0.894 -31.578 0.667 1 96.81 16 LEU B N 1
ATOM 1450 C CA . LEU B 1 16 ? 1.363 -31.406 2.037 1 96.81 16 LEU B CA 1
ATOM 1451 C C . LEU B 1 16 ? 1.422 -29.922 2.404 1 96.81 16 LEU B C 1
ATOM 1453 O O . LEU B 1 16 ? 1.771 -29.562 3.533 1 96.81 16 LEU B O 1
ATOM 1457 N N . VAL B 1 17 ? 1.121 -29.109 1.484 1 98.44 17 VAL B N 1
ATOM 1458 C CA . VAL B 1 17 ? 1.14 -27.672 1.699 1 98.44 17 VAL B CA 1
ATOM 1459 C C . VAL B 1 17 ? -0.287 -27.156 1.875 1 98.44 17 VAL B C 1
ATOM 1461 O O . VAL B 1 17 ? -1.173 -27.484 1.081 1 98.44 17 VAL B O 1
ATOM 1464 N N . THR B 1 18 ? -0.523 -26.391 2.953 1 98.62 18 THR B N 1
ATOM 1465 C CA . THR B 1 18 ? -1.835 -25.812 3.209 1 98.62 18 THR B CA 1
ATOM 1466 C C . THR B 1 18 ? -1.846 -24.328 2.844 1 98.62 18 THR B C 1
ATOM 1468 O O . THR B 1 18 ? -0.984 -23.562 3.291 1 98.62 18 THR B O 1
ATOM 1471 N N . ILE B 1 19 ? -2.766 -23.938 1.977 1 98.81 19 ILE B N 1
ATOM 1472 C CA . ILE B 1 19 ? -3.002 -22.531 1.688 1 98.81 19 ILE B CA 1
ATOM 1473 C C . ILE B 1 19 ? -4.141 -22 2.562 1 98.81 19 ILE B C 1
ATOM 1475 O O . ILE B 1 19 ? -5.242 -22.562 2.549 1 98.81 19 ILE B O 1
ATOM 1479 N N . ARG B 1 20 ? -3.887 -20.969 3.352 1 98.75 20 ARG B N 1
ATOM 1480 C CA . ARG B 1 20 ? -4.875 -20.438 4.285 1 98.75 20 ARG B CA 1
ATOM 1481 C C . ARG B 1 20 ? -4.707 -18.938 4.461 1 98.75 20 ARG B C 1
ATOM 1483 O O . ARG B 1 20 ? -3.67 -18.375 4.105 1 98.75 20 ARG B O 1
ATOM 1490 N N . PRO B 1 21 ? -5.723 -18.297 4.953 1 98.81 21 PRO B N 1
ATOM 1491 C CA . PRO B 1 21 ? -5.539 -16.875 5.309 1 98.81 21 PRO B CA 1
ATOM 1492 C C . PRO B 1 21 ? -4.398 -16.656 6.297 1 98.81 21 PRO B C 1
ATOM 1494 O O . PRO B 1 21 ? -4.172 -17.5 7.176 1 98.81 21 PRO B O 1
ATOM 1497 N N . ALA B 1 22 ? -3.676 -15.617 6.121 1 98.88 22 ALA B N 1
ATOM 1498 C CA . ALA B 1 22 ? -2.604 -15.258 7.043 1 98.88 22 ALA B CA 1
ATOM 1499 C C . ALA B 1 22 ? -3.162 -14.875 8.414 1 98.88 22 ALA B C 1
ATOM 1501 O O . ALA B 1 22 ? -4.312 -14.438 8.516 1 98.88 22 ALA B O 1
ATOM 1502 N N . ARG B 1 23 ? -2.363 -15.07 9.391 1 98.44 23 ARG B N 1
ATOM 1503 C CA . ARG B 1 23 ? -2.637 -14.648 10.758 1 98.44 23 ARG B CA 1
ATOM 1504 C C . ARG B 1 23 ? -1.532 -13.734 11.281 1 98.44 23 ARG B C 1
ATOM 1506 O O . ARG B 1 23 ? -0.443 -13.672 10.703 1 98.44 23 ARG B O 1
ATOM 1513 N N . LEU B 1 24 ? -1.869 -13.086 12.367 1 97.69 24 LEU B N 1
ATOM 1514 C CA . LEU B 1 24 ? -0.927 -12.133 12.945 1 97.69 24 LEU B CA 1
ATOM 1515 C C . LEU B 1 24 ? 0.414 -12.797 13.234 1 97.69 24 LEU B C 1
ATOM 1517 O O . LEU B 1 24 ? 1.47 -12.227 12.961 1 97.69 24 LEU B O 1
ATOM 1521 N N . PHE B 1 25 ? 0.396 -13.984 13.68 1 97.5 25 PHE B N 1
ATOM 1522 C CA . PHE B 1 25 ? 1.612 -14.664 14.109 1 97.5 25 PHE B CA 1
ATOM 1523 C C . PHE B 1 25 ? 2.453 -15.086 12.906 1 97.5 25 PHE B C 1
ATOM 1525 O O . PHE B 1 25 ? 3.621 -15.445 13.055 1 97.5 25 PHE B O 1
ATOM 1532 N N . ASP B 1 26 ? 1.93 -14.953 11.703 1 98.75 26 ASP B N 1
ATOM 1533 C CA . ASP B 1 26 ? 2.648 -15.336 10.484 1 98.75 26 ASP B CA 1
ATOM 1534 C C . ASP B 1 26 ? 3.541 -14.195 10 1 98.75 26 ASP B C 1
ATOM 1536 O O . ASP B 1 26 ? 4.414 -14.406 9.156 1 98.75 26 ASP B O 1
ATOM 1540 N N . ILE B 1 27 ? 3.355 -13.016 10.539 1 98.56 27 ILE B N 1
ATOM 1541 C CA . ILE B 1 27 ? 3.898 -11.805 9.938 1 98.56 27 ILE B CA 1
ATOM 1542 C C . ILE B 1 27 ? 5.426 -11.844 9.984 1 98.56 27 ILE B C 1
ATOM 1544 O O . ILE B 1 27 ? 6.094 -11.445 9.023 1 98.56 27 ILE B O 1
ATOM 1548 N N . SER B 1 28 ? 5.98 -12.312 11.031 1 97.56 28 SER B N 1
ATOM 1549 C CA . SER B 1 28 ? 7.434 -12.359 11.125 1 97.56 28 SER B CA 1
ATOM 1550 C C . SER B 1 28 ? 8.031 -13.203 10.008 1 97.56 28 SER B C 1
ATOM 1552 O O . SER B 1 28 ? 9.016 -12.805 9.375 1 97.56 28 SER B O 1
ATOM 1554 N N . GLU B 1 29 ? 7.453 -14.375 9.75 1 98.62 29 GLU B N 1
ATOM 1555 C CA . GLU B 1 29 ? 7.949 -15.242 8.688 1 98.62 29 GLU B CA 1
ATOM 1556 C C . GLU B 1 29 ? 7.688 -14.633 7.312 1 98.62 29 GLU B C 1
ATOM 1558 O O . GLU B 1 29 ? 8.516 -14.75 6.406 1 98.62 29 GLU B O 1
ATOM 1563 N N . ILE B 1 30 ? 6.598 -13.977 7.18 1 98.88 30 ILE B N 1
ATOM 1564 C CA . ILE B 1 30 ? 6.281 -13.289 5.93 1 98.88 30 ILE B CA 1
ATOM 1565 C C . ILE B 1 30 ? 7.324 -12.211 5.656 1 98.88 30 ILE B C 1
ATOM 1567 O O . ILE B 1 30 ? 7.828 -12.094 4.535 1 98.88 30 ILE B O 1
ATOM 1571 N N . MET B 1 31 ? 7.672 -11.492 6.699 1 98.38 31 MET B N 1
ATOM 1572 C CA . MET B 1 31 ? 8.664 -10.43 6.543 1 98.38 31 MET B CA 1
ATOM 1573 C C . MET B 1 31 ? 10.016 -11 6.148 1 98.38 31 MET B C 1
ATOM 1575 O O . MET B 1 31 ? 10.734 -10.414 5.344 1 98.38 31 MET B O 1
ATOM 1579 N N . ARG B 1 32 ? 10.359 -12.109 6.773 1 98.38 32 ARG B N 1
ATOM 1580 C CA . ARG B 1 32 ? 11.617 -12.766 6.406 1 98.38 32 ARG B CA 1
ATOM 1581 C C . ARG B 1 32 ? 11.625 -13.141 4.93 1 98.38 32 ARG B C 1
ATOM 1583 O O . ARG B 1 32 ? 12.586 -12.844 4.215 1 98.38 32 ARG B O 1
ATOM 1590 N N . ILE B 1 33 ? 10.578 -13.719 4.445 1 98.75 33 ILE B N 1
ATOM 1591 C CA . ILE B 1 33 ? 10.469 -14.133 3.051 1 98.75 33 ILE B CA 1
ATOM 1592 C C . ILE B 1 33 ? 10.5 -12.906 2.141 1 98.75 33 ILE B C 1
ATOM 1594 O O . ILE B 1 33 ? 11.188 -12.898 1.118 1 98.75 33 ILE B O 1
ATOM 1598 N N . GLU B 1 34 ? 9.734 -11.891 2.498 1 98.38 34 GLU B N 1
ATOM 1599 C CA . GLU B 1 34 ? 9.688 -10.633 1.753 1 98.38 34 GLU B CA 1
ATOM 1600 C C . GLU B 1 34 ? 11.078 -10.039 1.576 1 98.38 34 GLU B C 1
ATOM 1602 O O . GLU B 1 34 ? 11.492 -9.734 0.456 1 98.38 34 GLU B O 1
ATOM 1607 N N . ARG B 1 35 ? 11.844 -9.953 2.609 1 97.12 35 ARG B N 1
ATOM 1608 C CA . ARG B 1 35 ? 13.156 -9.32 2.592 1 97.12 35 ARG B CA 1
ATOM 1609 C C . ARG B 1 35 ? 14.164 -10.172 1.817 1 97.12 35 ARG B C 1
ATOM 1611 O O . ARG B 1 35 ? 15.062 -9.633 1.17 1 97.12 35 ARG B O 1
ATOM 1618 N N . GLU B 1 36 ? 13.961 -11.453 1.84 1 97.12 36 GLU B N 1
ATOM 1619 C CA . GLU B 1 36 ? 14.844 -12.352 1.109 1 97.12 36 GLU B CA 1
ATOM 1620 C C . GLU B 1 36 ? 14.539 -12.328 -0.386 1 97.12 36 GLU B C 1
ATOM 1622 O O . GLU B 1 36 ? 15.43 -12.57 -1.208 1 97.12 36 GLU B O 1
ATOM 1627 N N . SER B 1 37 ? 13.328 -12.031 -0.695 1 97 37 SER B N 1
ATOM 1628 C CA . SER B 1 37 ? 12.859 -12.203 -2.066 1 97 37 SER B CA 1
ATOM 1629 C C . SER B 1 37 ? 12.969 -10.906 -2.857 1 97 37 SER B C 1
ATOM 1631 O O . SER B 1 37 ? 13.047 -10.93 -4.09 1 97 37 SER B O 1
ATOM 1633 N N . PHE B 1 38 ? 12.969 -9.742 -2.131 1 95.81 38 PHE B N 1
ATOM 1634 C CA . PHE B 1 38 ? 12.875 -8.477 -2.846 1 95.81 38 PHE B CA 1
ATOM 1635 C C . PHE B 1 38 ? 13.891 -7.473 -2.312 1 95.81 38 PHE B C 1
ATOM 1637 O O . PHE B 1 38 ? 14.008 -7.281 -1.101 1 95.81 38 PHE B O 1
ATOM 1644 N N . ARG B 1 39 ? 14.555 -6.809 -3.279 1 90.81 39 ARG B N 1
ATOM 1645 C CA . ARG B 1 39 ? 15.492 -5.75 -2.908 1 90.81 39 ARG B CA 1
ATOM 1646 C C . ARG B 1 39 ? 14.766 -4.582 -2.252 1 90.81 39 ARG B C 1
ATOM 1648 O O . ARG B 1 39 ? 15.273 -3.986 -1.298 1 90.81 39 ARG B O 1
ATOM 1655 N N . GLU B 1 40 ? 13.641 -4.305 -2.816 1 92.44 40 GLU B N 1
ATOM 1656 C CA . GLU B 1 40 ? 12.758 -3.279 -2.264 1 92.44 40 GLU B CA 1
ATOM 1657 C C . GLU B 1 40 ? 11.531 -3.9 -1.604 1 92.44 40 GLU B C 1
ATOM 1659 O O . GLU B 1 40 ? 10.516 -4.125 -2.264 1 92.44 40 GLU B O 1
ATOM 1664 N N . ALA B 1 41 ? 11.68 -4.094 -0.304 1 94.44 41 ALA B N 1
ATOM 1665 C CA . ALA B 1 41 ? 10.625 -4.758 0.448 1 94.44 41 ALA B CA 1
ATOM 1666 C C . ALA B 1 41 ? 9.609 -3.746 0.978 1 94.44 41 ALA B C 1
ATOM 1668 O O . ALA B 1 41 ? 9.969 -2.615 1.313 1 94.44 41 ALA B O 1
ATOM 1669 N N . TYR B 1 42 ? 8.414 -4.176 1.028 1 96.88 42 TYR B N 1
ATOM 1670 C CA . TYR B 1 42 ? 7.395 -3.375 1.701 1 96.88 42 TYR B CA 1
ATOM 1671 C C . TYR B 1 42 ? 7.57 -3.43 3.215 1 96.88 42 TYR B C 1
ATOM 1673 O O . TYR B 1 42 ? 8.008 -4.445 3.758 1 96.88 42 TYR B O 1
ATOM 1681 N N . PRO B 1 43 ? 7.23 -2.348 3.879 1 96.56 43 PRO B N 1
ATOM 1682 C CA . PRO B 1 43 ? 7.422 -2.336 5.332 1 96.56 43 PRO B CA 1
ATOM 1683 C C . PRO B 1 43 ? 6.383 -3.176 6.07 1 96.56 43 PRO B C 1
ATOM 1685 O O . PRO B 1 43 ? 5.281 -3.396 5.555 1 96.56 43 PRO B O 1
ATOM 1688 N N . ARG B 1 44 ? 6.703 -3.537 7.293 1 97.31 44 ARG B N 1
ATOM 1689 C CA . ARG B 1 44 ? 5.887 -4.383 8.156 1 97.31 44 ARG B CA 1
ATOM 1690 C C . ARG B 1 44 ? 4.496 -3.791 8.352 1 97.31 44 ARG B C 1
ATOM 1692 O O . ARG B 1 44 ? 3.5 -4.516 8.344 1 97.31 44 ARG B O 1
ATOM 1699 N N . GLY B 1 45 ? 4.398 -2.502 8.523 1 97.38 45 GLY B N 1
ATOM 1700 C CA . GLY B 1 45 ? 3.117 -1.849 8.75 1 97.38 45 GLY B CA 1
ATOM 1701 C C . GLY B 1 45 ? 2.129 -2.068 7.625 1 97.38 45 GLY B C 1
ATOM 1702 O O . GLY B 1 45 ? 0.928 -2.217 7.863 1 97.38 45 GLY B O 1
ATOM 1703 N N . LEU B 1 46 ? 2.59 -2.045 6.43 1 97.12 46 LEU B N 1
ATOM 1704 C CA . LEU B 1 46 ? 1.712 -2.279 5.289 1 97.12 46 LEU B CA 1
ATOM 1705 C C . LEU B 1 46 ? 1.101 -3.676 5.352 1 97.12 46 LEU B C 1
ATOM 1707 O O . LEU B 1 46 ? -0.092 -3.848 5.09 1 97.12 46 LEU B O 1
ATOM 1711 N N . PHE B 1 47 ? 1.873 -4.668 5.711 1 98.31 47 PHE B N 1
ATOM 1712 C CA . PHE B 1 47 ? 1.372 -6.031 5.836 1 98.31 47 PHE B CA 1
ATOM 1713 C C . PHE 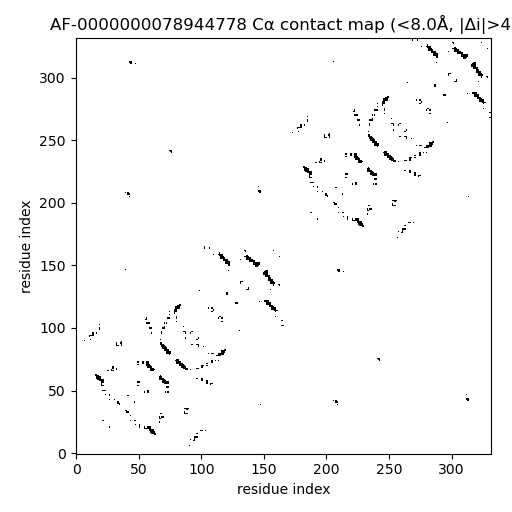B 1 47 ? 0.312 -6.121 6.926 1 98.31 47 PHE B C 1
ATOM 1715 O O . PHE B 1 47 ? -0.697 -6.812 6.762 1 98.31 47 PHE B O 1
ATOM 1722 N N . LEU B 1 48 ? 0.541 -5.461 7.984 1 97.81 48 LEU B N 1
ATOM 1723 C CA . LEU B 1 48 ? -0.423 -5.484 9.078 1 97.81 48 LEU B CA 1
ATOM 1724 C C . LEU B 1 48 ? -1.738 -4.836 8.664 1 97.81 48 LEU B C 1
ATOM 1726 O O . LEU B 1 48 ? -2.816 -5.336 8.992 1 97.81 48 LEU B O 1
ATOM 1730 N N . VAL B 1 49 ? -1.648 -3.785 7.938 1 96 49 VAL B N 1
ATOM 1731 C CA . VAL B 1 49 ? -2.84 -3.094 7.453 1 96 49 VAL B CA 1
ATOM 1732 C C . VAL B 1 49 ? -3.607 -3.998 6.492 1 96 49 VAL B C 1
ATOM 1734 O O . VAL B 1 49 ? -4.836 -4.102 6.57 1 96 49 VAL B O 1
ATOM 1737 N N . PHE B 1 50 ? -2.918 -4.652 5.621 1 97.06 50 PHE B N 1
ATOM 1738 C CA . PHE B 1 50 ? -3.559 -5.539 4.66 1 97.06 50 PHE B CA 1
ATOM 1739 C C . PHE B 1 50 ? -4.156 -6.754 5.359 1 97.06 50 PHE B C 1
ATOM 1741 O O . PHE B 1 50 ? -5.203 -7.258 4.953 1 97.06 50 PHE B O 1
ATOM 1748 N N . LEU B 1 51 ? -3.469 -7.234 6.344 1 97.81 51 LEU B N 1
ATOM 1749 C CA . LEU B 1 51 ? -4.008 -8.344 7.125 1 97.81 51 LEU B CA 1
ATOM 1750 C C . LEU B 1 51 ? -5.363 -7.977 7.723 1 97.81 51 LEU B C 1
ATOM 1752 O O . LEU B 1 51 ? -6.301 -8.773 7.68 1 97.81 51 LEU B O 1
ATOM 1756 N N . GLU B 1 52 ? -5.422 -6.844 8.219 1 94.94 52 GLU B N 1
ATOM 1757 C CA . GLU B 1 52 ? -6.641 -6.391 8.883 1 94.94 52 GLU B CA 1
ATOM 1758 C C . GLU B 1 52 ? -7.754 -6.121 7.875 1 94.94 52 GLU B C 1
ATOM 1760 O O . GLU B 1 52 ? -8.914 -6.453 8.117 1 94.94 52 GLU B O 1
ATOM 1765 N N . ASN B 1 53 ? -7.426 -5.621 6.719 1 94.56 53 ASN B N 1
ATOM 1766 C CA . ASN B 1 53 ? -8.445 -5.07 5.832 1 94.56 53 ASN B CA 1
ATOM 1767 C C . ASN B 1 53 ? -8.766 -6.031 4.691 1 94.56 53 ASN B C 1
ATOM 1769 O O . ASN B 1 53 ? -9.789 -5.879 4.016 1 94.56 53 ASN B O 1
ATOM 1773 N N . ASN B 1 54 ? -7.848 -6.941 4.465 1 96.31 54 ASN B N 1
ATOM 1774 C CA . ASN B 1 54 ? -8.023 -7.891 3.371 1 96.31 54 ASN B CA 1
ATOM 1775 C C . ASN B 1 54 ? -7.699 -9.312 3.805 1 96.31 54 ASN B C 1
ATOM 1777 O O . ASN B 1 54 ? -6.934 -10.008 3.137 1 96.31 54 ASN B O 1
ATOM 1781 N N . PRO B 1 55 ? -8.305 -9.773 4.852 1 96.81 55 PRO B N 1
ATOM 1782 C CA . PRO B 1 55 ? -7.93 -11.086 5.391 1 96.81 55 PRO B CA 1
ATOM 1783 C C . PRO B 1 55 ? -8.234 -12.227 4.426 1 96.81 55 PRO B C 1
ATOM 1785 O O . PRO B 1 55 ? -7.574 -13.273 4.465 1 96.81 55 PRO B O 1
ATOM 1788 N N . GLU B 1 56 ? -9.133 -12.039 3.521 1 97.06 56 GLU B N 1
ATOM 1789 C CA . GLU B 1 56 ? -9.57 -13.117 2.639 1 97.06 56 GLU B CA 1
ATOM 1790 C C . GLU B 1 56 ? -8.609 -13.297 1.469 1 97.06 56 GLU B C 1
ATOM 1792 O O . GLU B 1 56 ? -8.625 -14.336 0.802 1 97.06 56 GLU B O 1
ATOM 1797 N N . THR B 1 57 ? -7.863 -12.266 1.237 1 98.5 57 THR B N 1
ATOM 1798 C CA . THR B 1 57 ? -7.004 -12.336 0.06 1 98.5 57 THR B CA 1
ATOM 1799 C C . THR B 1 57 ? -5.539 -12.148 0.446 1 98.5 57 THR B C 1
ATOM 1801 O O . THR B 1 57 ? -4.699 -11.852 -0.407 1 98.5 57 THR B O 1
ATOM 1804 N N . PHE B 1 58 ? -5.297 -12.164 1.692 1 98.94 58 PHE B N 1
ATOM 1805 C CA . PHE B 1 58 ? -3.953 -12.305 2.246 1 98.94 58 PHE B CA 1
ATOM 1806 C C . PHE B 1 58 ? -3.719 -13.719 2.744 1 98.94 58 PHE B C 1
ATOM 1808 O O . PHE B 1 58 ? -4.18 -14.086 3.828 1 98.94 58 PHE B O 1
ATOM 1815 N N . LEU B 1 59 ? -2.902 -14.453 1.888 1 98.94 59 LEU B N 1
ATOM 1816 C CA . LEU B 1 59 ? -2.803 -15.891 2.102 1 98.94 59 LEU B CA 1
ATOM 1817 C C . LEU B 1 59 ? -1.356 -16.297 2.357 1 98.94 59 LEU B C 1
ATOM 1819 O O . LEU B 1 59 ? -0.426 -15.625 1.916 1 98.94 59 LEU B O 1
ATOM 1823 N N . VAL B 1 60 ? -1.233 -17.469 3.084 1 98.94 60 VAL B N 1
ATOM 1824 C CA . VAL B 1 60 ? 0.083 -18.078 3.271 1 98.94 60 VAL B CA 1
ATOM 1825 C C . VAL B 1 60 ? 0.047 -19.531 2.855 1 98.94 60 VAL B C 1
ATOM 1827 O O . VAL B 1 60 ? -1.02 -20.156 2.832 1 98.94 60 VAL B O 1
ATOM 1830 N N . ALA B 1 61 ? 1.181 -19.969 2.393 1 98.94 61 ALA B N 1
ATOM 1831 C CA . ALA B 1 61 ? 1.457 -21.406 2.264 1 98.94 61 ALA B CA 1
ATOM 1832 C C . ALA B 1 61 ? 2.184 -21.938 3.496 1 98.94 61 ALA B C 1
ATOM 1834 O O . ALA B 1 61 ? 3.219 -21.391 3.895 1 98.94 61 ALA B O 1
ATOM 1835 N N . GLU B 1 62 ? 1.623 -22.938 4.074 1 98.88 62 GLU B N 1
ATOM 1836 C CA . GLU B 1 62 ? 2.182 -23.531 5.289 1 98.88 62 GLU B CA 1
ATOM 1837 C C . GLU B 1 62 ? 2.584 -24.984 5.059 1 98.88 62 GLU B C 1
ATOM 1839 O O . GLU B 1 62 ? 1.813 -25.766 4.496 1 98.88 62 GLU B O 1
ATOM 1844 N N . TYR B 1 63 ? 3.76 -25.312 5.41 1 98.31 63 TYR B N 1
ATOM 1845 C CA . TYR B 1 63 ? 4.297 -26.672 5.359 1 98.31 63 TYR B CA 1
ATOM 1846 C C . TYR B 1 63 ? 4.945 -27.062 6.684 1 98.31 63 TYR B C 1
ATOM 1848 O O . TYR B 1 63 ? 5.867 -26.391 7.148 1 98.31 63 TYR B O 1
ATOM 1856 N N . ASN B 1 64 ? 4.426 -28.125 7.32 1 96.69 64 ASN B N 1
ATOM 1857 C CA . ASN B 1 64 ? 4.938 -28.594 8.594 1 96.69 64 ASN B CA 1
ATOM 1858 C C . ASN B 1 64 ? 4.953 -27.5 9.648 1 96.69 64 ASN B C 1
ATOM 1860 O O . ASN B 1 64 ? 5.953 -27.297 10.344 1 96.69 64 ASN B O 1
ATOM 1864 N N . GLY B 1 65 ? 3.93 -26.672 9.656 1 96.69 65 GLY B N 1
ATOM 1865 C CA . GLY B 1 65 ? 3.732 -25.656 10.664 1 96.69 65 GLY B CA 1
ATOM 1866 C C . GLY B 1 65 ? 4.512 -24.375 10.391 1 96.69 65 GLY B C 1
ATOM 1867 O O . GLY B 1 65 ? 4.469 -23.438 11.188 1 96.69 65 GLY B O 1
ATOM 1868 N N . LYS B 1 66 ? 5.145 -24.391 9.281 1 97.88 66 LYS B N 1
ATOM 1869 C CA . LYS B 1 66 ? 5.965 -23.234 8.938 1 97.88 66 LYS B CA 1
ATOM 1870 C C . LYS B 1 66 ? 5.414 -22.516 7.707 1 97.88 66 LYS B C 1
ATOM 1872 O O . LYS B 1 66 ? 5.047 -23.156 6.723 1 97.88 66 LYS B O 1
ATOM 1877 N N . VAL B 1 67 ? 5.355 -21.203 7.785 1 98.88 67 VAL B N 1
ATOM 1878 C CA . VAL B 1 67 ? 4.988 -20.422 6.613 1 98.88 67 VAL B CA 1
ATOM 1879 C C . VAL B 1 67 ? 6.148 -20.406 5.621 1 98.88 67 VAL B C 1
ATOM 1881 O O . VAL B 1 67 ? 7.262 -20 5.965 1 98.88 67 VAL B O 1
ATOM 1884 N N . ILE B 1 68 ? 5.855 -20.828 4.379 1 98.81 68 ILE B N 1
ATOM 1885 C CA . ILE B 1 68 ? 6.945 -20.953 3.416 1 98.81 68 ILE B CA 1
ATOM 1886 C C . ILE B 1 68 ? 6.633 -20.125 2.172 1 98.81 68 ILE B C 1
ATOM 1888 O O . ILE B 1 68 ? 7.367 -20.172 1.182 1 98.81 68 ILE B O 1
ATOM 1892 N N . GLY B 1 69 ? 5.555 -19.375 2.139 1 98.94 69 GLY B N 1
ATOM 1893 C CA . GLY B 1 69 ? 5.164 -18.453 1.077 1 98.94 69 GLY B CA 1
ATOM 1894 C C . GLY B 1 69 ? 3.938 -17.641 1.418 1 98.94 69 GLY B C 1
ATOM 1895 O O . GLY B 1 69 ? 3.252 -17.922 2.404 1 98.94 69 GLY B O 1
ATOM 1896 N N . TYR B 1 70 ? 3.734 -16.594 0.622 1 98.94 70 TYR B N 1
ATOM 1897 C CA . TYR B 1 70 ? 2.555 -15.766 0.845 1 98.94 70 TYR B CA 1
ATOM 1898 C C . TYR B 1 70 ? 2.123 -15.07 -0.443 1 98.94 70 TYR B C 1
ATOM 1900 O O . TYR B 1 70 ? 2.893 -15 -1.403 1 98.94 70 TYR B O 1
ATOM 1908 N N . VAL B 1 71 ? 0.905 -14.664 -0.484 1 98.94 71 VAL B N 1
ATOM 1909 C CA . VAL B 1 71 ? 0.393 -13.727 -1.479 1 98.94 71 VAL B CA 1
ATOM 1910 C C . VAL B 1 71 ? -0.485 -12.68 -0.801 1 98.94 71 VAL B C 1
ATOM 1912 O O . VAL B 1 71 ? -1.296 -13.008 0.068 1 98.94 71 VAL B O 1
ATOM 1915 N N . MET B 1 72 ? -0.197 -11.461 -1.095 1 98.81 72 MET B N 1
ATOM 1916 C CA . MET B 1 72 ? -0.957 -10.32 -0.597 1 98.81 72 MET B CA 1
ATOM 1917 C C . MET B 1 72 ? -1.695 -9.625 -1.733 1 98.81 72 MET B C 1
ATOM 1919 O O . MET B 1 72 ? -1.069 -9.047 -2.627 1 98.81 72 MET B O 1
ATOM 1923 N N . ALA B 1 73 ? -3.033 -9.719 -1.683 1 98.69 73 ALA B N 1
ATOM 1924 C CA . ALA B 1 73 ? -3.887 -9.172 -2.734 1 98.69 73 ALA B CA 1
ATOM 1925 C C . ALA B 1 73 ? -5.07 -8.406 -2.141 1 98.69 73 ALA B C 1
ATOM 1927 O O . ALA B 1 73 ? -5.348 -8.516 -0.943 1 98.69 73 ALA B O 1
ATOM 1928 N N . TYR B 1 74 ? -5.699 -7.586 -2.959 1 96.62 74 TYR B N 1
ATOM 1929 C CA . TYR B 1 74 ? -6.844 -6.812 -2.484 1 96.62 74 TYR B CA 1
ATOM 1930 C C . TYR B 1 74 ? -7.727 -6.375 -3.646 1 96.62 74 TYR B C 1
ATOM 1932 O O . TYR B 1 74 ? -7.316 -6.445 -4.809 1 96.62 74 TYR B O 1
ATOM 1940 N N . LEU B 1 75 ? -8.922 -6.059 -3.271 1 95.75 75 LEU B N 1
ATOM 1941 C CA . LEU B 1 75 ? -9.891 -5.547 -4.238 1 95.75 75 LEU B CA 1
ATOM 1942 C C . LEU B 1 75 ? -9.961 -4.023 -4.184 1 95.75 75 LEU B C 1
ATOM 1944 O O . LEU B 1 75 ? -10.156 -3.445 -3.113 1 95.75 75 LEU B O 1
ATOM 1948 N N . ARG B 1 76 ? -9.836 -3.377 -5.359 1 92.62 76 ARG B N 1
ATOM 1949 C CA . ARG B 1 76 ? -9.938 -1.926 -5.469 1 92.62 76 ARG B CA 1
ATOM 1950 C C . ARG B 1 76 ? -11.398 -1.491 -5.598 1 92.62 76 ARG B C 1
ATOM 1952 O O . ARG B 1 76 ? -12.266 -2.301 -5.934 1 92.62 76 ARG B O 1
ATOM 1959 N N . PRO B 1 77 ? -11.586 -0.181 -5.348 1 88.31 77 PRO B N 1
ATOM 1960 C CA . PRO B 1 77 ? -12.953 0.324 -5.473 1 88.31 77 PRO B CA 1
ATOM 1961 C C . PRO B 1 77 ? -13.508 0.173 -6.887 1 88.31 77 PRO B C 1
ATOM 1963 O O . PRO B 1 77 ? -14.727 0.051 -7.066 1 88.31 77 PRO B O 1
ATOM 1966 N N . ASP B 1 78 ? -12.664 0.148 -7.887 1 90.31 78 ASP B N 1
ATOM 1967 C CA . ASP B 1 78 ? -13.117 0.033 -9.266 1 90.31 78 ASP B CA 1
ATOM 1968 C C . ASP B 1 78 ? -13.25 -1.431 -9.688 1 90.31 78 ASP B C 1
ATOM 1970 O O . ASP B 1 78 ? -13.352 -1.736 -10.875 1 90.31 78 ASP B O 1
ATOM 1974 N N . LEU B 1 79 ? -13.055 -2.332 -8.758 1 94.31 79 LEU B N 1
ATOM 1975 C CA . LEU B 1 79 ? -13.281 -3.768 -8.875 1 94.31 79 LEU B CA 1
ATOM 1976 C C . LEU B 1 79 ? -12.117 -4.445 -9.594 1 94.31 79 LEU B C 1
ATOM 1978 O O . LEU B 1 79 ? -12.281 -5.539 -10.141 1 94.31 79 LEU B O 1
ATOM 1982 N N . GLU B 1 80 ? -11.039 -3.779 -9.664 1 96.69 80 GLU B N 1
ATOM 1983 C CA . GLU B 1 80 ? -9.812 -4.492 -10.008 1 96.69 80 GLU B CA 1
ATOM 1984 C C . GLU B 1 80 ? -9.258 -5.238 -8.797 1 96.69 80 GLU B C 1
ATOM 1986 O O . GLU B 1 80 ? -9.031 -4.645 -7.742 1 96.69 80 GLU B O 1
ATOM 1991 N N . GLY B 1 81 ? -9.172 -6.562 -8.969 1 98.06 81 GLY B N 1
ATOM 1992 C CA . GLY B 1 81 ? -8.312 -7.27 -8.039 1 98.06 81 GLY B CA 1
ATOM 1993 C C . GLY B 1 81 ? -6.832 -7.035 -8.297 1 98.06 81 GLY B C 1
ATOM 1994 O O . GLY B 1 81 ? -6.398 -6.992 -9.445 1 98.06 81 GLY B O 1
ATOM 1995 N N . HIS B 1 82 ? -6.094 -6.871 -7.25 1 98.38 82 HIS B N 1
ATOM 1996 C CA . HIS B 1 82 ? -4.691 -6.527 -7.449 1 98.38 82 HIS B CA 1
ATOM 1997 C C . HIS B 1 82 ? -3.783 -7.414 -6.602 1 98.38 82 HIS B C 1
ATOM 1999 O O . HIS B 1 82 ? -4.016 -7.586 -5.406 1 98.38 82 HIS B O 1
ATOM 2005 N N . ILE B 1 83 ? -2.826 -8.031 -7.293 1 98.75 83 ILE B N 1
ATOM 2006 C CA . ILE B 1 83 ? -1.776 -8.773 -6.594 1 98.75 83 ILE B CA 1
ATOM 2007 C C . ILE B 1 83 ? -0.622 -7.828 -6.258 1 98.75 83 ILE B C 1
ATOM 2009 O O . ILE B 1 83 ? 0.108 -7.387 -7.148 1 98.75 83 ILE B O 1
ATOM 2013 N N . MET B 1 84 ? -0.397 -7.582 -4.98 1 98.06 84 MET B N 1
ATOM 2014 C CA . MET B 1 84 ? 0.593 -6.609 -4.531 1 98.06 84 MET B CA 1
ATOM 2015 C C . MET B 1 84 ? 1.957 -7.266 -4.344 1 98.06 84 MET B C 1
ATOM 2017 O O . MET B 1 84 ? 2.982 -6.688 -4.707 1 98.06 84 MET B O 1
ATOM 2021 N N . SER B 1 85 ? 1.974 -8.398 -3.723 1 98.38 85 SER B N 1
ATOM 2022 C CA . SER B 1 85 ? 3.217 -9.117 -3.447 1 98.38 85 SER B CA 1
ATOM 2023 C C . SER B 1 85 ? 2.977 -10.617 -3.324 1 98.38 85 SER B C 1
ATOM 2025 O O . SER B 1 85 ? 1.952 -11.039 -2.787 1 98.38 85 SER B O 1
ATOM 2027 N N . ILE B 1 86 ? 3.867 -11.398 -3.857 1 98.75 86 ILE B N 1
ATOM 2028 C CA . ILE B 1 86 ? 3.848 -12.852 -3.744 1 98.75 86 ILE B CA 1
ATOM 2029 C C . ILE B 1 86 ? 5.277 -13.391 -3.721 1 98.75 86 ILE B C 1
ATOM 2031 O O . ILE B 1 86 ? 6.129 -12.93 -4.484 1 98.75 86 ILE B O 1
ATOM 2035 N N . ALA B 1 87 ? 5.504 -14.266 -2.785 1 98.69 87 ALA B N 1
ATOM 2036 C CA . ALA B 1 87 ? 6.84 -14.852 -2.707 1 98.69 87 ALA B CA 1
ATOM 2037 C C . ALA B 1 87 ? 6.805 -16.219 -2.014 1 98.69 87 ALA B C 1
ATOM 2039 O O . ALA B 1 87 ? 5.906 -16.484 -1.219 1 98.69 87 ALA B O 1
ATOM 2040 N N . VAL B 1 88 ? 7.711 -17 -2.398 1 98.56 88 VAL B N 1
ATOM 2041 C CA . VAL B 1 88 ? 7.957 -18.297 -1.788 1 98.56 88 VAL B CA 1
ATOM 2042 C C . VAL B 1 88 ? 9.383 -18.344 -1.248 1 98.56 88 VAL B C 1
ATOM 2044 O O . VAL B 1 88 ? 10.32 -17.875 -1.897 1 98.56 88 VAL B O 1
ATOM 2047 N N . ASP B 1 89 ? 9.5 -18.906 -0.063 1 98.44 89 ASP B N 1
ATOM 2048 C CA . ASP B 1 89 ? 10.828 -19.156 0.482 1 98.44 89 ASP B CA 1
ATOM 2049 C C . ASP B 1 89 ? 11.719 -19.859 -0.544 1 98.44 89 ASP B C 1
ATOM 2051 O O . ASP B 1 89 ? 11.289 -20.797 -1.208 1 98.44 89 ASP B O 1
ATOM 2055 N N . GLU B 1 90 ? 12.914 -19.359 -0.62 1 97.31 90 GLU B N 1
ATOM 2056 C CA . GLU B 1 90 ? 13.828 -19.828 -1.657 1 97.31 90 GLU B CA 1
ATOM 2057 C C . GLU B 1 90 ? 14.016 -21.344 -1.582 1 97.31 90 GLU B C 1
ATOM 2059 O O . GLU B 1 90 ? 14.086 -22.016 -2.611 1 97.31 90 GLU B O 1
ATOM 2064 N N . ARG B 1 91 ? 14.07 -21.922 -0.438 1 96.31 91 ARG B N 1
ATOM 2065 C CA . ARG B 1 91 ? 14.328 -23.344 -0.212 1 96.31 91 ARG B CA 1
ATOM 2066 C C . ARG B 1 91 ? 13.18 -24.188 -0.725 1 96.31 91 ARG B C 1
ATOM 2068 O O . ARG B 1 91 ? 13.336 -25.406 -0.906 1 96.31 91 ARG B O 1
ATOM 2075 N N . TYR B 1 92 ? 12.109 -23.547 -1.004 1 97.19 92 TYR B N 1
ATOM 2076 C CA . TYR B 1 92 ? 10.922 -24.312 -1.327 1 97.19 92 TYR B CA 1
ATOM 2077 C C . TYR B 1 92 ? 10.414 -23.984 -2.729 1 97.19 92 TYR B C 1
ATOM 2079 O O . TYR B 1 92 ? 9.336 -24.438 -3.129 1 97.19 92 TYR B O 1
ATOM 2087 N N . ARG B 1 93 ? 11.148 -23.203 -3.432 1 96.25 93 ARG B N 1
ATOM 2088 C CA . ARG B 1 93 ? 10.734 -22.828 -4.781 1 96.25 93 ARG B CA 1
ATOM 2089 C C . ARG B 1 93 ? 10.828 -24.016 -5.73 1 96.25 93 ARG B C 1
ATOM 2091 O O . ARG B 1 93 ? 11.484 -25.016 -5.422 1 96.25 93 ARG B O 1
ATOM 2098 N N . GLY B 1 94 ? 10.055 -23.953 -6.797 1 94.56 94 GLY B N 1
ATOM 2099 C CA . GLY B 1 94 ? 10.102 -25 -7.789 1 94.56 94 GLY B CA 1
ATOM 2100 C C . GLY B 1 94 ? 9.156 -26.156 -7.48 1 94.56 94 GLY B C 1
ATOM 2101 O O . GLY B 1 94 ? 9.172 -27.188 -8.164 1 94.56 94 GLY B O 1
ATOM 2102 N N . ASN B 1 95 ? 8.281 -25.969 -6.484 1 96.44 95 ASN B N 1
ATOM 2103 C CA . ASN B 1 95 ? 7.371 -27.031 -6.066 1 96.44 95 ASN B CA 1
ATOM 2104 C C . ASN B 1 95 ? 5.918 -26.688 -6.375 1 96.44 95 ASN B C 1
ATOM 2106 O O . ASN B 1 95 ? 5 -27.344 -5.898 1 96.44 95 ASN B O 1
ATOM 2110 N N . GLY B 1 96 ? 5.664 -25.625 -7.082 1 96.31 96 GLY B N 1
ATOM 2111 C CA . GLY B 1 96 ? 4.312 -25.25 -7.465 1 96.31 96 GLY B CA 1
ATOM 2112 C C . GLY B 1 96 ? 3.602 -24.422 -6.41 1 96.31 96 GLY B C 1
ATOM 2113 O O . GLY B 1 96 ? 2.416 -24.109 -6.551 1 96.31 96 GLY B O 1
ATOM 2114 N N . ILE B 1 97 ? 4.281 -24.031 -5.434 1 97.75 97 ILE B N 1
ATOM 2115 C CA . ILE B 1 97 ? 3.682 -23.328 -4.301 1 97.75 97 ILE B CA 1
ATOM 2116 C C . ILE B 1 97 ? 3.219 -21.938 -4.738 1 97.75 97 ILE B C 1
ATOM 2118 O O . ILE B 1 97 ? 2.115 -21.516 -4.391 1 97.75 97 ILE B O 1
ATOM 2122 N N . GLY B 1 98 ? 4.035 -21.266 -5.516 1 97.75 98 GLY B N 1
ATOM 2123 C CA . GLY B 1 98 ? 3.643 -19.969 -6.043 1 97.75 98 GLY B CA 1
ATOM 2124 C C . GLY B 1 98 ? 2.389 -20.031 -6.895 1 97.75 98 GLY B C 1
ATOM 2125 O O . GLY B 1 98 ? 1.508 -19.172 -6.77 1 97.75 98 GLY B O 1
ATOM 2126 N N . SER B 1 99 ? 2.359 -21.031 -7.668 1 97.75 99 SER B N 1
ATOM 2127 C CA . SER B 1 99 ? 1.188 -21.234 -8.516 1 97.75 99 SER B CA 1
ATOM 2128 C C . SER B 1 99 ? -0.063 -21.484 -7.68 1 97.75 99 SER B C 1
ATOM 2130 O O . SER B 1 99 ? -1.135 -20.953 -7.984 1 97.75 99 SER B O 1
ATOM 2132 N N . ALA B 1 100 ? 0.073 -22.25 -6.672 1 98.06 100 ALA B N 1
ATOM 2133 C CA . ALA B 1 100 ? -1.061 -22.562 -5.805 1 98.06 100 ALA B CA 1
ATOM 2134 C C . ALA B 1 100 ? -1.557 -21.312 -5.086 1 98.06 100 ALA B C 1
ATOM 2136 O O . ALA B 1 100 ? -2.764 -21.078 -5 1 98.06 100 ALA B O 1
ATOM 2137 N N . LEU B 1 101 ? -0.629 -20.531 -4.609 1 98.62 101 LEU B N 1
ATOM 2138 C CA . LEU B 1 101 ? -0.973 -19.281 -3.953 1 98.62 101 LEU B CA 1
ATOM 2139 C C . LEU B 1 101 ? -1.698 -18.344 -4.914 1 98.62 101 LEU B C 1
ATOM 2141 O O . LEU B 1 101 ? -2.746 -17.797 -4.574 1 98.62 101 LEU B O 1
ATOM 2145 N N . LEU B 1 102 ? -1.152 -18.219 -6.09 1 98.62 102 LEU B N 1
ATOM 2146 C CA . LEU B 1 102 ? -1.713 -17.328 -7.094 1 98.62 102 LEU B CA 1
ATOM 2147 C C . LEU B 1 102 ? -3.111 -17.781 -7.504 1 98.62 102 LEU B C 1
ATOM 2149 O O . LEU B 1 102 ? -4.023 -16.953 -7.613 1 98.62 102 LEU B O 1
ATOM 2153 N N . THR B 1 103 ? -3.277 -19.047 -7.684 1 98.69 103 THR B N 1
ATOM 2154 C CA . THR B 1 103 ? -4.582 -19.594 -8.039 1 98.69 103 THR B CA 1
ATOM 2155 C C . THR B 1 103 ? -5.625 -19.234 -6.984 1 98.69 103 THR B C 1
ATOM 2157 O O . THR B 1 103 ? -6.695 -18.719 -7.312 1 98.69 103 THR B O 1
ATOM 2160 N N . GLU B 1 104 ? -5.281 -19.469 -5.758 1 98.75 104 GLU B N 1
ATOM 2161 C CA . GLU B 1 104 ? -6.234 -19.219 -4.684 1 98.75 104 GLU B CA 1
ATOM 2162 C C . GLU B 1 104 ? -6.547 -17.719 -4.562 1 98.75 104 GLU B C 1
ATOM 2164 O O . GLU B 1 104 ? -7.703 -17.344 -4.348 1 98.75 104 GLU B O 1
ATOM 2169 N N . ALA B 1 105 ? -5.551 -16.891 -4.727 1 98.75 105 ALA B N 1
ATOM 2170 C CA . ALA B 1 105 ? -5.766 -15.453 -4.66 1 98.75 105 ALA B CA 1
ATOM 2171 C C . ALA B 1 105 ? -6.707 -14.992 -5.77 1 98.75 105 ALA B C 1
ATOM 2173 O O . ALA B 1 105 ? -7.641 -14.227 -5.516 1 98.75 105 ALA B O 1
ATOM 2174 N N . ILE B 1 106 ? -6.496 -15.461 -6.984 1 98.75 106 ILE B N 1
ATOM 2175 C CA . ILE B 1 106 ? -7.32 -15.086 -8.125 1 98.75 106 ILE B CA 1
ATOM 2176 C C . ILE B 1 106 ? -8.758 -15.555 -7.906 1 98.75 106 ILE B C 1
ATOM 2178 O O . ILE B 1 106 ? -9.703 -14.789 -8.086 1 98.75 106 ILE B O 1
ATOM 2182 N N . ASN B 1 107 ? -8.898 -16.766 -7.449 1 98.75 107 ASN B N 1
ATOM 2183 C CA . ASN B 1 107 ? -10.227 -17.312 -7.172 1 98.75 107 ASN B CA 1
ATOM 2184 C C . ASN B 1 107 ? -10.984 -16.438 -6.164 1 98.75 107 ASN B C 1
ATOM 2186 O O . ASN B 1 107 ? -12.148 -16.109 -6.371 1 98.75 107 ASN B O 1
ATOM 2190 N N . ARG B 1 108 ? -10.352 -16.078 -5.16 1 98.44 108 ARG B N 1
ATOM 2191 C CA . ARG B 1 108 ? -10.992 -15.312 -4.094 1 98.44 108 ARG B CA 1
ATOM 2192 C C . ARG B 1 108 ? -11.32 -13.898 -4.555 1 98.44 108 ARG B C 1
ATOM 2194 O O . ARG B 1 108 ? -12.359 -13.344 -4.191 1 98.44 108 ARG B O 1
ATOM 2201 N N . LEU B 1 109 ? -10.414 -13.32 -5.324 1 98.44 109 LEU B N 1
ATOM 2202 C CA . LEU B 1 109 ? -10.68 -11.992 -5.859 1 98.44 109 LEU B CA 1
ATOM 2203 C C . LEU B 1 109 ? -11.906 -12.008 -6.773 1 98.44 109 LEU B C 1
ATOM 2205 O O . LEU B 1 109 ? -12.766 -11.133 -6.68 1 98.44 109 LEU B O 1
ATOM 2209 N N . ILE B 1 110 ? -11.992 -12.984 -7.586 1 98.31 110 ILE B N 1
ATOM 2210 C CA . ILE B 1 110 ? -13.109 -13.094 -8.523 1 98.31 110 ILE B CA 1
ATOM 2211 C C . ILE B 1 110 ? -14.398 -13.359 -7.758 1 98.31 110 ILE B C 1
ATOM 2213 O O . ILE B 1 110 ? -15.438 -12.766 -8.062 1 98.31 110 ILE B O 1
ATOM 2217 N N . ALA B 1 111 ? -14.312 -14.195 -6.777 1 97.62 111 ALA B N 1
ATOM 2218 C CA . ALA B 1 111 ? -15.477 -14.477 -5.941 1 97.62 111 ALA B CA 1
ATOM 2219 C C . ALA B 1 111 ? -15.984 -13.211 -5.258 1 97.62 111 ALA B C 1
ATOM 2221 O O . ALA B 1 111 ? -17.172 -13.102 -4.934 1 97.62 111 ALA B O 1
ATOM 2222 N N . ARG B 1 112 ? -15.117 -12.297 -5.16 1 96.31 112 ARG B N 1
ATOM 2223 C CA . ARG B 1 112 ? -15.469 -11.055 -4.48 1 96.31 112 ARG B CA 1
ATOM 2224 C C . ARG B 1 112 ? -15.883 -9.984 -5.477 1 96.31 112 ARG B C 1
ATOM 2226 O O . ARG B 1 112 ? -16.125 -8.836 -5.098 1 96.31 112 ARG B O 1
ATOM 2233 N N . GLY B 1 113 ? -15.828 -10.359 -6.691 1 96.88 113 GLY B N 1
ATOM 2234 C CA . GLY B 1 113 ? -16.422 -9.469 -7.672 1 96.88 113 GLY B CA 1
ATOM 2235 C C . GLY B 1 113 ? -15.406 -8.812 -8.578 1 96.88 113 GLY B C 1
ATOM 2236 O O . GLY B 1 113 ? -15.742 -7.91 -9.352 1 96.88 113 GLY B O 1
ATOM 2237 N N . ALA B 1 114 ? -14.188 -9.234 -8.562 1 98.19 114 ALA B N 1
ATOM 2238 C CA . ALA B 1 114 ? -13.172 -8.648 -9.43 1 98.19 114 ALA B CA 1
ATOM 2239 C C . ALA B 1 114 ? -13.508 -8.883 -10.898 1 98.19 114 ALA B C 1
ATOM 2241 O O . ALA B 1 114 ? -13.875 -9.992 -11.289 1 98.19 114 ALA B O 1
ATOM 2242 N N . ARG B 1 115 ? -13.312 -7.832 -11.695 1 98.25 115 ARG B N 1
ATOM 2243 C CA . ARG B 1 115 ? -13.555 -7.93 -13.133 1 98.25 115 ARG B CA 1
ATOM 2244 C C . ARG B 1 115 ? -12.266 -8.219 -13.883 1 98.25 115 ARG B C 1
ATOM 2246 O O . ARG B 1 115 ? -12.297 -8.734 -15.008 1 98.25 115 ARG B O 1
ATOM 2253 N N . TYR B 1 116 ? -11.219 -7.809 -13.32 1 98.25 116 TYR B N 1
ATOM 2254 C CA . TYR B 1 116 ? -9.859 -8.086 -13.773 1 98.25 116 TYR B CA 1
ATOM 2255 C C . TYR B 1 116 ? -8.906 -8.195 -12.594 1 98.25 116 TYR B C 1
ATOM 2257 O O . TYR B 1 116 ? -9.211 -7.734 -11.492 1 98.25 116 TYR B O 1
ATOM 2265 N N . ILE B 1 117 ? -7.836 -8.891 -12.875 1 98.81 117 ILE B N 1
ATOM 2266 C CA . ILE B 1 117 ? -6.75 -8.984 -11.898 1 98.81 117 ILE B CA 1
ATOM 2267 C C . ILE B 1 117 ? -5.496 -8.328 -12.469 1 98.81 117 ILE B C 1
ATOM 2269 O O . ILE B 1 117 ? -5.051 -8.664 -13.562 1 98.81 117 ILE B O 1
ATOM 2273 N N . GLY B 1 118 ? -4.969 -7.367 -11.766 1 98.75 118 GLY B N 1
ATOM 2274 C CA . GLY B 1 118 ? -3.777 -6.672 -12.219 1 98.75 118 GLY B CA 1
ATOM 2275 C C . GLY B 1 118 ? -2.596 -6.832 -11.281 1 98.75 118 GLY B C 1
ATOM 2276 O O . GLY B 1 118 ? -2.766 -7.211 -10.117 1 98.75 118 GLY B O 1
ATOM 2277 N N . LEU B 1 119 ? -1.431 -6.59 -11.758 1 98.75 119 LEU B N 1
ATOM 2278 C CA . LEU B 1 119 ? -0.197 -6.586 -10.984 1 98.75 119 LEU B CA 1
ATOM 2279 C C . LEU B 1 119 ? 0.902 -5.82 -11.711 1 98.75 119 LEU B C 1
ATOM 2281 O O . LEU B 1 119 ? 0.792 -5.559 -12.914 1 98.75 119 LEU B O 1
ATOM 2285 N N . GLU B 1 120 ? 1.881 -5.387 -11.008 1 98.62 120 GLU B N 1
ATOM 2286 C CA . GLU B 1 120 ? 3.131 -4.867 -11.555 1 98.62 120 GLU B CA 1
ATOM 2287 C C . GLU B 1 120 ? 4.289 -5.828 -11.289 1 98.62 120 GLU B C 1
ATOM 2289 O O . GLU B 1 120 ? 4.383 -6.414 -10.211 1 98.62 120 GLU B O 1
ATOM 2294 N N . VAL B 1 121 ? 5.188 -5.957 -12.289 1 98.62 121 VAL B N 1
ATOM 2295 C CA . VAL B 1 121 ? 6.32 -6.867 -12.172 1 98.62 121 VAL B CA 1
ATOM 2296 C C . VAL B 1 121 ? 7.543 -6.262 -12.859 1 98.62 121 VAL B C 1
ATOM 2298 O O . VAL B 1 121 ? 7.43 -5.664 -13.93 1 98.62 121 VAL B O 1
ATOM 2301 N N . ARG B 1 122 ? 8.703 -6.453 -12.203 1 98.12 122 ARG B N 1
ATOM 2302 C CA . ARG B 1 122 ? 9.961 -5.98 -12.773 1 98.12 122 ARG B CA 1
ATOM 2303 C C . ARG B 1 122 ? 10.164 -6.531 -14.18 1 98.12 122 ARG B C 1
ATOM 2305 O O . ARG B 1 122 ? 9.984 -7.727 -14.414 1 98.12 122 ARG B O 1
ATOM 2312 N N . VAL B 1 123 ? 10.617 -5.652 -15.086 1 98.5 123 VAL B N 1
ATOM 2313 C CA . VAL B 1 123 ? 10.758 -6.066 -16.469 1 98.5 123 VAL B CA 1
ATOM 2314 C C . VAL B 1 123 ? 11.828 -7.152 -16.594 1 98.5 123 VAL B C 1
ATOM 2316 O O . VAL B 1 123 ? 11.789 -7.977 -17.5 1 98.5 123 VAL B O 1
ATOM 2319 N N . SER B 1 124 ? 12.75 -7.246 -15.641 1 98 124 SER B N 1
ATOM 2320 C CA . SER B 1 124 ? 13.836 -8.219 -15.695 1 98 124 SER B CA 1
ATOM 2321 C C . SER B 1 124 ? 13.43 -9.531 -15.039 1 98 124 SER B C 1
ATOM 2323 O O . SER B 1 124 ? 14.172 -10.516 -15.109 1 98 124 SER B O 1
ATOM 2325 N N . ASN B 1 125 ? 12.312 -9.586 -14.359 1 96.94 125 ASN B N 1
ATOM 2326 C CA . ASN B 1 125 ? 11.891 -10.789 -13.656 1 96.94 125 ASN B CA 1
ATOM 2327 C C . ASN B 1 125 ? 11.211 -11.781 -14.594 1 96.94 125 ASN B C 1
ATOM 2329 O O . ASN B 1 125 ? 10.008 -12.023 -14.477 1 96.94 125 ASN B O 1
ATOM 2333 N N . GLU B 1 126 ? 11.992 -12.383 -15.344 1 97.31 126 GLU B N 1
ATOM 2334 C CA . GLU B 1 126 ? 11.492 -13.266 -16.391 1 97.31 126 GLU B CA 1
ATOM 2335 C C . GLU B 1 126 ? 10.727 -14.445 -15.812 1 97.31 126 GLU B C 1
ATOM 2337 O O . GLU B 1 126 ? 9.727 -14.891 -16.375 1 97.31 126 GLU B O 1
ATOM 2342 N N . LYS B 1 127 ? 11.203 -14.953 -14.742 1 94.81 127 LYS B N 1
ATOM 2343 C CA . LYS B 1 127 ? 10.562 -16.109 -14.117 1 94.81 127 LYS B CA 1
ATOM 2344 C C . LYS B 1 127 ? 9.133 -1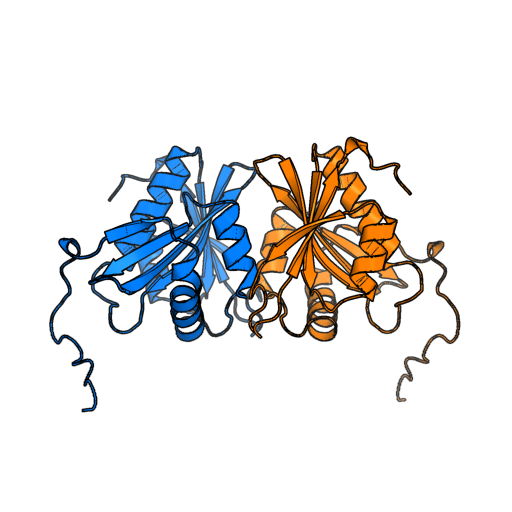5.781 -13.703 1 94.81 127 LYS B C 1
ATOM 2346 O O . LYS B 1 127 ? 8.211 -16.547 -13.992 1 94.81 127 LYS B O 1
ATOM 2351 N N . ALA B 1 128 ? 8.969 -14.688 -13.062 1 96.94 128 ALA B N 1
ATOM 2352 C CA . ALA B 1 128 ? 7.633 -14.273 -12.641 1 96.94 128 ALA B CA 1
ATOM 2353 C C . ALA B 1 128 ? 6.75 -13.953 -13.844 1 96.94 128 ALA B C 1
ATOM 2355 O O . ALA B 1 128 ? 5.582 -14.344 -13.883 1 96.94 128 ALA B O 1
ATOM 2356 N N . ILE B 1 129 ? 7.285 -13.289 -14.789 1 98.25 129 ILE B N 1
ATOM 2357 C CA . ILE B 1 129 ? 6.555 -12.906 -15.992 1 98.25 129 ILE B CA 1
ATOM 2358 C C . ILE B 1 129 ? 6.016 -14.148 -16.688 1 98.25 129 ILE B C 1
ATOM 2360 O O . ILE B 1 129 ? 4.844 -14.203 -17.062 1 98.25 129 ILE B O 1
ATOM 2364 N N . LYS B 1 130 ? 6.828 -15.125 -16.828 1 97 130 LYS B N 1
ATOM 2365 C CA . LYS B 1 130 ? 6.41 -16.375 -17.453 1 97 130 LYS B CA 1
ATOM 2366 C C . LYS B 1 130 ? 5.293 -17.047 -16.656 1 97 130 LYS B C 1
ATOM 2368 O O . LYS B 1 130 ? 4.348 -17.578 -17.234 1 97 130 LYS B O 1
ATOM 2373 N N . LEU B 1 131 ? 5.426 -17 -15.414 1 96 131 LEU B N 1
ATOM 2374 C CA . LEU B 1 131 ? 4.379 -17.547 -14.555 1 96 131 LEU B CA 1
ATOM 2375 C C . LEU B 1 131 ? 3.047 -16.844 -14.812 1 96 131 LEU B C 1
ATOM 2377 O O . LEU B 1 131 ? 2.025 -17.5 -15.023 1 96 131 LEU B O 1
ATOM 2381 N N . TYR B 1 132 ? 3.064 -15.531 -14.812 1 98.5 132 TYR B N 1
ATOM 2382 C CA . TYR B 1 132 ? 1.839 -14.766 -14.992 1 98.5 132 TYR B CA 1
ATOM 2383 C C . TYR B 1 132 ? 1.242 -15 -16.375 1 98.5 132 TYR B C 1
ATOM 2385 O O . TYR B 1 132 ? 0.022 -15.109 -16.516 1 98.5 132 TYR B O 1
ATOM 2393 N N . GLU B 1 133 ? 2.113 -15.094 -17.312 1 98.31 133 GLU B N 1
ATOM 2394 C CA . GLU B 1 133 ? 1.639 -15.367 -18.672 1 98.31 133 GLU B CA 1
ATOM 2395 C C . GLU B 1 133 ? 0.968 -16.734 -18.75 1 98.31 133 GLU B C 1
ATOM 2397 O O . GLU B 1 133 ? -0.057 -16.891 -19.422 1 98.31 133 GLU B O 1
ATOM 2402 N N . ARG B 1 134 ? 1.512 -17.703 -18.094 1 96.75 134 ARG B N 1
ATOM 2403 C CA . ARG B 1 134 ? 0.919 -19.031 -18.062 1 96.75 134 ARG B CA 1
ATOM 2404 C C . ARG B 1 134 ? -0.475 -19 -17.438 1 96.75 134 ARG B C 1
ATOM 2406 O O . ARG B 1 134 ? -1.325 -19.828 -17.766 1 96.75 134 ARG B O 1
ATOM 2413 N N . PHE B 1 135 ? -0.731 -18.062 -16.609 1 97.94 135 PHE B N 1
ATOM 2414 C CA . PHE B 1 135 ? -2.02 -17.938 -15.938 1 97.94 135 PHE B CA 1
ATOM 2415 C C . PHE B 1 135 ? -2.988 -17.109 -16.781 1 97.94 135 PHE B C 1
ATOM 2417 O O . PHE B 1 135 ? -4.152 -16.938 -16.406 1 97.94 135 PHE B O 1
ATOM 2424 N N . GLY B 1 136 ? -2.48 -16.547 -17.812 1 98.06 136 GLY B N 1
ATOM 2425 C CA . GLY B 1 136 ? -3.361 -15.82 -18.703 1 98.06 136 GLY B CA 1
ATOM 2426 C C . GLY B 1 136 ? -3.203 -14.312 -18.594 1 98.06 136 GLY B C 1
ATOM 2427 O O . GLY B 1 136 ? -3.904 -13.555 -19.281 1 98.06 136 GLY B O 1
ATOM 2428 N N . PHE B 1 137 ? -2.238 -13.859 -17.812 1 98.81 137 PHE B N 1
ATOM 2429 C CA . PHE B 1 137 ? -1.952 -12.43 -17.766 1 98.81 137 PHE B CA 1
ATOM 2430 C C . PHE B 1 137 ? -1.3 -11.961 -19.062 1 98.81 137 PHE B C 1
ATOM 2432 O O . PHE B 1 137 ? -0.557 -12.703 -19.688 1 98.81 137 PHE B O 1
ATOM 2439 N N . ARG B 1 138 ? -1.56 -10.617 -19.344 1 98.75 138 ARG B N 1
ATOM 2440 C CA . ARG B 1 138 ? -0.936 -9.984 -20.5 1 98.75 138 ARG B CA 1
ATOM 2441 C C . ARG B 1 138 ? -0.285 -8.656 -20.109 1 98.75 138 ARG B C 1
ATOM 2443 O O . ARG B 1 138 ? -0.803 -7.93 -19.266 1 98.75 138 ARG B O 1
ATOM 2450 N N . LYS B 1 139 ? 0.793 -8.375 -20.797 1 98.69 139 LYS B N 1
ATOM 2451 C CA . LYS B 1 139 ? 1.414 -7.062 -20.625 1 98.69 139 LYS B CA 1
ATOM 2452 C C . LYS B 1 139 ? 0.551 -5.961 -21.234 1 98.69 139 LYS B C 1
ATOM 2454 O O . LYS B 1 139 ? 0.262 -5.984 -22.422 1 98.69 139 LYS B O 1
ATOM 2459 N N . VAL B 1 140 ? 0.165 -5.07 -20.406 1 98.44 140 VAL B N 1
ATOM 2460 C CA . VAL B 1 140 ? -0.711 -4 -20.875 1 98.44 140 VAL B CA 1
ATOM 2461 C C . VAL B 1 140 ? 0.105 -2.734 -21.109 1 98.44 140 VAL B C 1
ATOM 2463 O O . VAL B 1 140 ? -0.12 -2.023 -22.094 1 98.44 140 VAL B O 1
ATOM 2466 N N . LYS B 1 141 ? 0.979 -2.414 -20.219 1 97.62 141 LYS B N 1
ATOM 2467 C CA . LYS B 1 141 ? 1.845 -1.247 -20.375 1 97.62 141 LYS B CA 1
ATOM 2468 C C . LYS B 1 141 ? 3.139 -1.42 -19.578 1 97.62 141 LYS B C 1
ATOM 2470 O O . LYS B 1 141 ? 3.236 -2.299 -18.719 1 97.62 141 LYS B O 1
ATOM 2475 N N . ARG B 1 142 ? 4.105 -0.572 -20.047 1 98.25 142 ARG B N 1
ATOM 2476 C CA . ARG B 1 142 ? 5.367 -0.46 -19.328 1 98.25 142 ARG B CA 1
ATOM 2477 C C . ARG B 1 142 ? 5.422 0.831 -18.516 1 98.25 142 ARG B C 1
ATOM 2479 O O . ARG B 1 142 ? 5.164 1.914 -19.047 1 98.25 142 ARG B O 1
ATOM 2486 N N . ILE B 1 143 ? 5.652 0.696 -17.25 1 98 143 ILE B N 1
ATOM 2487 C CA . ILE B 1 143 ? 5.738 1.86 -16.375 1 98 143 ILE B CA 1
ATOM 2488 C C . ILE B 1 143 ? 7.203 2.225 -16.141 1 98 143 ILE B C 1
ATOM 2490 O O . ILE B 1 143 ? 7.938 1.481 -15.492 1 98 143 ILE B O 1
ATOM 2494 N N . ILE B 1 144 ? 7.559 3.371 -16.562 1 97.12 144 ILE B N 1
ATOM 2495 C CA . ILE B 1 144 ? 8.953 3.795 -16.547 1 97.12 144 ILE B CA 1
ATOM 2496 C C . ILE B 1 144 ? 9.359 4.203 -15.133 1 97.12 144 ILE B C 1
ATOM 2498 O O . ILE B 1 144 ? 8.625 4.93 -14.453 1 97.12 144 ILE B O 1
ATOM 2502 N N . GLY B 1 145 ? 10.461 3.717 -14.672 1 96.75 145 GLY B N 1
ATOM 2503 C CA . GLY B 1 145 ? 11.016 4.094 -13.383 1 96.75 145 GLY B CA 1
ATOM 2504 C C . GLY B 1 145 ? 10.141 3.689 -12.219 1 96.75 145 GLY B C 1
ATOM 2505 O O . GLY B 1 145 ? 9.992 4.441 -11.25 1 96.75 145 GLY B O 1
ATOM 2506 N N . TYR B 1 146 ? 9.531 2.568 -12.352 1 97.44 146 TYR B N 1
ATOM 2507 C CA . TYR B 1 146 ? 8.609 2.076 -11.336 1 97.44 146 TYR B CA 1
ATOM 2508 C C . TYR B 1 146 ? 9.336 1.781 -10.031 1 97.44 146 TYR B C 1
ATOM 2510 O O . TYR B 1 146 ? 8.828 2.09 -8.953 1 97.44 146 TYR B O 1
ATOM 2518 N N . TYR B 1 147 ? 10.422 1.213 -10.164 1 97.12 147 TYR B N 1
ATOM 2519 C CA . TYR B 1 147 ? 11.18 0.813 -8.984 1 97.12 147 TYR B CA 1
ATOM 2520 C C . TYR B 1 147 ? 12.188 1.89 -8.594 1 97.12 147 TYR B C 1
ATOM 2522 O O . TYR B 1 147 ? 12.641 2.66 -9.445 1 97.12 147 TYR B O 1
ATOM 2530 N N . SER B 1 148 ? 12.562 1.932 -7.32 1 94.69 148 SER B N 1
ATOM 2531 C CA . SER B 1 148 ? 13.398 2.986 -6.754 1 94.69 148 SER B CA 1
ATOM 2532 C C . SER B 1 148 ? 14.789 2.994 -7.387 1 94.69 148 SER B C 1
ATOM 2534 O O . SER B 1 148 ? 15.469 4.02 -7.387 1 94.69 148 SER B O 1
ATOM 2536 N N . ASP B 1 149 ? 15.211 1.853 -7.934 1 95.44 149 ASP B N 1
ATOM 2537 C CA . ASP B 1 149 ? 16.531 1.788 -8.57 1 95.44 149 ASP B CA 1
ATOM 2538 C C . ASP B 1 149 ? 16.453 2.225 -10.031 1 95.44 149 ASP B C 1
ATOM 2540 O O . ASP B 1 149 ? 17.438 2.135 -10.766 1 95.44 149 ASP B O 1
ATOM 2544 N N . GLY B 1 150 ? 15.289 2.586 -10.43 1 95.94 150 GLY B N 1
ATOM 2545 C CA . GLY B 1 150 ? 15.133 3.139 -11.766 1 95.94 150 GLY B CA 1
ATOM 2546 C C . GLY B 1 150 ? 14.578 2.137 -12.766 1 95.94 150 GLY B C 1
ATOM 2547 O O . GLY B 1 150 ? 14.234 2.502 -13.891 1 95.94 150 GLY B O 1
ATOM 2548 N N . GLU B 1 151 ? 14.414 0.885 -12.391 1 97.94 151 GLU B N 1
ATOM 2549 C CA . GLU B 1 151 ? 13.945 -0.135 -13.32 1 97.94 151 GLU B CA 1
ATOM 2550 C C . GLU B 1 151 ? 12.453 0.008 -13.586 1 97.94 151 GLU B C 1
ATOM 2552 O O . GLU B 1 151 ? 11.703 0.464 -12.719 1 97.94 151 GLU B O 1
ATOM 2557 N N . ASP B 1 152 ? 12.055 -0.427 -14.742 1 98.62 152 ASP B N 1
ATOM 2558 C CA . ASP B 1 152 ? 10.664 -0.361 -15.172 1 98.62 152 ASP B CA 1
ATOM 2559 C C . ASP B 1 152 ? 9.875 -1.576 -14.68 1 98.62 152 ASP B C 1
ATOM 2561 O O . ASP B 1 152 ? 10.469 -2.572 -14.258 1 98.62 152 ASP B O 1
ATOM 2565 N N . ALA B 1 153 ? 8.602 -1.438 -14.727 1 98.75 153 ALA B N 1
ATOM 2566 C CA . ALA B 1 153 ? 7.703 -2.566 -14.5 1 98.75 153 ALA B CA 1
ATOM 2567 C C . ALA B 1 153 ? 6.762 -2.762 -15.688 1 98.75 153 ALA B C 1
ATOM 2569 O O . ALA B 1 153 ? 6.418 -1.802 -16.375 1 98.75 153 ALA B O 1
ATOM 2570 N N . TYR B 1 154 ? 6.43 -3.992 -15.93 1 98.88 154 TYR B N 1
ATOM 2571 C CA . TYR B 1 154 ? 5.219 -4.246 -16.703 1 98.88 154 TYR B CA 1
ATOM 2572 C C . TYR B 1 154 ? 3.988 -4.23 -15.797 1 98.88 154 TYR B C 1
ATOM 2574 O O . TYR B 1 154 ? 4.023 -4.754 -14.68 1 98.88 154 TYR B O 1
ATOM 2582 N N . TYR B 1 155 ? 3.002 -3.566 -16.25 1 98.75 155 TYR B N 1
ATOM 2583 C CA . TYR B 1 155 ? 1.659 -3.811 -15.727 1 98.75 155 TYR B CA 1
ATOM 2584 C C . TYR B 1 155 ? 0.969 -4.922 -16.516 1 98.75 155 TYR B C 1
ATOM 2586 O O . TYR B 1 155 ? 0.83 -4.836 -17.734 1 98.75 155 TYR B O 1
ATOM 2594 N N . MET B 1 156 ? 0.584 -6.016 -15.766 1 98.88 156 MET B N 1
ATOM 2595 C CA . MET B 1 156 ? -0.056 -7.16 -16.406 1 98.88 156 MET B CA 1
ATOM 2596 C C . MET B 1 156 ? -1.484 -7.34 -15.906 1 98.88 156 MET B C 1
ATOM 2598 O O . MET B 1 156 ? -1.785 -7.023 -14.75 1 98.88 156 MET B O 1
ATOM 2602 N N . LEU B 1 157 ? -2.281 -7.855 -16.828 1 98.75 157 LEU B N 1
ATOM 2603 C CA . LEU B 1 157 ? -3.709 -7.938 -16.531 1 98.75 157 LEU B CA 1
ATOM 2604 C C . LEU B 1 157 ? -4.273 -9.289 -16.969 1 98.75 157 LEU B C 1
ATOM 2606 O O . LEU B 1 157 ? -3.885 -9.828 -18 1 98.75 157 LEU B O 1
ATOM 2610 N N . LEU B 1 158 ? -5.172 -9.82 -16.156 1 98.75 158 LEU B N 1
ATOM 2611 C CA . LEU B 1 158 ? -5.969 -11.008 -16.422 1 98.75 158 LEU B CA 1
ATOM 2612 C C . LEU B 1 158 ? -7.457 -10.695 -16.328 1 98.75 158 LEU B C 1
ATOM 2614 O O . LEU B 1 158 ? -7.969 -10.43 -15.234 1 98.75 158 LEU B O 1
ATOM 2618 N N . PRO B 1 159 ? -8.211 -10.695 -17.484 1 98.56 159 PRO B N 1
ATOM 2619 C CA . PRO B 1 159 ? -9.664 -10.562 -17.375 1 98.56 159 PRO B CA 1
ATOM 2620 C C . PRO B 1 159 ? -10.312 -11.727 -16.625 1 98.56 159 PRO B C 1
ATOM 2622 O O . PRO B 1 159 ? -10.016 -12.891 -16.922 1 98.56 159 PRO B O 1
ATOM 2625 N N . ALA B 1 160 ? -11.164 -11.367 -15.711 1 98.25 160 ALA B N 1
ATOM 2626 C CA . ALA B 1 160 ? -11.781 -12.383 -14.875 1 98.25 160 ALA B CA 1
ATOM 2627 C C . ALA B 1 160 ? -12.531 -13.414 -15.719 1 98.25 160 ALA B C 1
ATOM 2629 O O . ALA B 1 160 ? -12.516 -14.609 -15.414 1 98.25 160 ALA B O 1
ATOM 2630 N N . GLU B 1 161 ? -13.086 -13.008 -16.734 1 97.38 161 GLU B N 1
ATOM 2631 C CA . GLU B 1 161 ? -13.898 -13.875 -17.578 1 97.38 161 GLU B CA 1
ATOM 2632 C C . GLU B 1 161 ? -13.039 -14.906 -18.297 1 97.38 161 GLU B C 1
ATOM 2634 O O . GLU B 1 161 ? -13.555 -15.906 -18.812 1 97.38 161 GLU B O 1
ATOM 2639 N N . GLU B 1 162 ? -11.758 -14.68 -18.359 1 97.62 162 GLU B N 1
ATOM 2640 C CA . GLU B 1 162 ? -10.844 -15.586 -19.062 1 97.62 162 GLU B CA 1
ATOM 2641 C C . GLU B 1 162 ? -10.211 -16.578 -18.094 1 97.62 162 GLU B C 1
ATOM 2643 O O . GLU B 1 162 ? -9.5 -17.5 -18.516 1 97.62 162 GLU B O 1
ATOM 2648 N N . TRP B 1 163 ? -10.484 -16.375 -16.812 1 97.25 163 TRP B N 1
ATOM 2649 C CA . TRP B 1 163 ? -9.906 -17.25 -15.797 1 97.25 163 TRP B CA 1
ATOM 2650 C C . TRP B 1 163 ? -10.641 -18.594 -15.766 1 97.25 163 TRP B C 1
ATOM 2652 O O . TRP B 1 163 ? -11.867 -18.641 -15.711 1 97.25 163 TRP B O 1
ATOM 2662 N N . ARG B 1 164 ? -9.93 -19.672 -15.906 1 89 164 ARG B N 1
ATOM 2663 C CA . ARG B 1 164 ? -10.539 -21 -15.984 1 89 164 ARG B CA 1
ATOM 2664 C C . ARG B 1 164 ? -10.203 -21.828 -14.75 1 89 164 ARG B C 1
ATOM 2666 O O . ARG B 1 164 ? -10.555 -23 -14.68 1 89 164 ARG B O 1
ATOM 2673 N N . GLY B 1 165 ? -9.766 -21.281 -13.625 1 80 165 GLY B N 1
ATOM 2674 C CA . GLY B 1 165 ? -9.609 -21.953 -12.344 1 80 165 GLY B CA 1
ATOM 2675 C C . GLY B 1 165 ? -8.445 -22.922 -12.312 1 80 165 GLY B C 1
ATOM 2676 O O . GLY B 1 165 ? -8.414 -23.828 -11.484 1 80 165 GLY B O 1
ATOM 2677 N N . SER B 1 166 ? -7.18 -22.828 -12.797 1 59.28 166 SER B N 1
ATOM 2678 C CA . SER B 1 166 ? -6.402 -24.062 -12.781 1 59.28 166 SER B CA 1
ATOM 2679 C C . SER B 1 166 ? -6.359 -24.672 -11.391 1 59.28 166 SER B C 1
ATOM 2681 O O . SER B 1 166 ? -6.512 -23.969 -10.391 1 59.28 166 SER B O 1
#